Protein AF-A0A812TF59-F1 (afdb_monomer)

Secondary structure (DSSP, 8-state):
-------------------------S-------------PPP-SGGG-EEETTTTEEESTTTEEE---TT--SGGGGEEES--TT--SSGGG--EETTTTEETTTTTEEE---TT--STTTTEEE----TT--S----------------PPPP----------------------GGGHHHHHHHHHHTTS------------------------------------------------S--SHHHHHHHTSTTHHHHHHHHHHHTEETTTTEE-HHHHHHHHHHHS---HHHHHHHHHHHHHHHHHSHHHHHHH-TTSHHHHHHHHHHTHHHHHHHH---GGG--

Solvent-accessible surface area (backbone atoms only — not comparable to full-atom values): 22861 Å² total; per-residue (Å²): 139,82,87,81,83,82,84,79,87,83,78,86,89,88,79,88,79,88,73,81,75,80,73,80,73,92,73,73,78,85,70,77,81,72,74,74,70,81,74,75,78,70,88,48,44,86,58,20,38,51,37,78,92,75,74,40,28,36,57,68,91,52,17,32,78,51,85,53,97,88,56,88,46,73,42,69,18,11,27,50,65,59,75,74,78,71,59,87,46,44,87,59,21,43,50,30,80,90,75,76,42,36,66,53,62,90,52,19,38,81,58,71,54,97,85,52,89,48,67,40,66,15,11,26,54,54,79,72,59,92,88,64,79,95,79,74,89,75,92,73,82,92,79,83,88,83,88,80,90,80,87,85,84,84,81,89,81,83,89,85,82,90,78,90,79,90,78,86,76,83,74,82,77,84,75,69,79,71,67,60,59,58,58,55,50,59,60,52,62,71,76,70,70,78,78,78,76,79,77,83,78,78,84,81,78,82,83,88,78,79,87,78,90,78,86,83,79,88,77,89,81,82,89,80,91,85,83,91,82,74,88,67,78,73,78,73,74,75,76,31,45,36,68,51,70,65,36,50,58,47,44,68,40,91,61,40,55,61,51,54,48,54,42,53,61,73,18,47,32,83,91,72,75,41,70,39,61,73,56,32,36,49,41,34,34,71,76,62,62,31,49,72,59,29,23,47,35,58,43,50,34,52,56,38,34,61,70,78,32,36,73,45,33,75,75,62,33,69,87,30,68,69,31,44,49,43,35,53,74,75,22,42,63,61,34,35,54,38,27,55,50,56,82,88,60,57,106

Structure (mmCIF, N/CA/C/O backbone):
data_AF-A0A812TF59-F1
#
_entry.id   AF-A0A812TF59-F1
#
loop_
_atom_site.group_PDB
_atom_site.id
_atom_site.type_symbol
_atom_site.label_atom_id
_atom_site.label_alt_id
_atom_site.label_comp_id
_atom_site.label_asym_id
_atom_site.label_entity_id
_atom_site.label_seq_id
_atom_site.pdbx_PDB_ins_code
_atom_site.Cartn_x
_atom_site.Cartn_y
_atom_site.Cartn_z
_atom_site.occupancy
_atom_site.B_iso_or_equiv
_atom_site.auth_seq_id
_atom_site.auth_comp_id
_atom_site.auth_asym_id
_atom_site.auth_atom_id
_atom_site.pdbx_PDB_model_num
ATOM 1 N N . MET A 1 1 ? 22.110 -21.808 91.513 1.00 44.41 1 MET A N 1
ATOM 2 C CA . MET A 1 1 ? 22.969 -21.484 90.354 1.00 44.41 1 MET A CA 1
ATOM 3 C C . MET A 1 1 ? 22.158 -20.599 89.415 1.00 44.41 1 MET A C 1
ATOM 5 O O . MET A 1 1 ? 21.234 -21.090 88.788 1.00 44.41 1 MET A O 1
ATOM 9 N N . LYS A 1 2 ? 22.394 -19.281 89.438 1.00 45.62 2 LYS A N 1
ATOM 10 C CA . LYS A 1 2 ? 21.706 -18.281 88.604 1.00 45.62 2 LYS A CA 1
ATOM 11 C C . LYS A 1 2 ? 22.739 -17.719 87.628 1.00 45.62 2 LYS A C 1
ATOM 13 O O . LYS A 1 2 ? 23.698 -17.099 88.078 1.00 45.62 2 LYS A O 1
ATOM 18 N N . ALA A 1 3 ? 22.567 -17.962 86.333 1.00 52.50 3 ALA A N 1
ATOM 19 C CA . ALA A 1 3 ? 23.383 -17.349 85.291 1.00 52.50 3 ALA A CA 1
ATOM 20 C C . ALA A 1 3 ? 22.679 -16.073 84.809 1.00 52.50 3 ALA A C 1
ATOM 22 O O . ALA A 1 3 ? 21.596 -16.132 84.233 1.00 52.50 3 ALA A O 1
ATOM 23 N N . GLY A 1 4 ? 23.275 -14.921 85.116 1.00 45.97 4 GLY A N 1
ATOM 24 C CA . GLY A 1 4 ? 22.861 -13.619 84.606 1.00 45.97 4 GLY A CA 1
ATOM 25 C C . GLY A 1 4 ? 23.540 -13.344 83.269 1.00 45.97 4 GLY A C 1
ATOM 26 O O . GLY A 1 4 ? 24.767 -13.315 83.195 1.00 45.97 4 GLY A O 1
ATOM 27 N N . PHE A 1 5 ? 22.744 -13.135 82.223 1.00 56.38 5 PHE A N 1
ATOM 28 C CA . PHE A 1 5 ? 23.229 -12.711 80.915 1.00 56.38 5 PHE A CA 1
ATOM 29 C C . PHE A 1 5 ? 23.206 -11.179 80.856 1.00 56.38 5 PHE A C 1
ATOM 31 O O . PHE A 1 5 ? 22.149 -10.551 80.941 1.00 56.38 5 PHE A O 1
ATOM 38 N N . LYS A 1 6 ? 24.397 -10.575 80.795 1.00 58.06 6 LYS A N 1
ATOM 39 C CA . LYS A 1 6 ? 24.593 -9.126 80.694 1.00 58.06 6 LYS A CA 1
ATOM 40 C C . LYS A 1 6 ? 24.208 -8.658 79.289 1.00 58.06 6 LYS A C 1
ATOM 42 O O . LYS A 1 6 ? 24.755 -9.142 78.304 1.00 58.06 6 LYS A O 1
ATOM 47 N N . ARG A 1 7 ? 23.286 -7.696 79.219 1.00 56.28 7 ARG A N 1
ATOM 48 C CA . ARG A 1 7 ? 22.912 -6.964 78.004 1.00 56.28 7 ARG A CA 1
ATOM 49 C C . ARG A 1 7 ? 23.933 -5.845 77.804 1.00 56.28 7 ARG A C 1
ATOM 51 O O . ARG A 1 7 ? 23.960 -4.891 78.578 1.00 56.28 7 ARG A O 1
ATOM 58 N N . THR A 1 8 ? 24.814 -6.003 76.827 1.00 58.69 8 THR A N 1
ATOM 59 C CA . THR A 1 8 ? 25.758 -4.964 76.415 1.00 58.69 8 THR A CA 1
ATOM 60 C C . THR A 1 8 ? 25.011 -3.897 75.622 1.00 58.69 8 THR A C 1
ATOM 62 O O . THR A 1 8 ? 24.279 -4.199 74.683 1.00 58.69 8 THR A O 1
ATOM 65 N N . GLN A 1 9 ? 25.189 -2.655 76.059 1.00 61.91 9 GLN A N 1
ATOM 66 C CA . GLN A 1 9 ? 24.798 -1.425 75.383 1.00 61.91 9 GLN A CA 1
ATOM 67 C C . GLN A 1 9 ? 25.500 -1.349 74.020 1.00 61.91 9 GLN A C 1
ATOM 69 O O . GLN A 1 9 ? 26.728 -1.412 73.976 1.00 61.91 9 GLN A O 1
ATOM 74 N N . LEU A 1 10 ? 24.742 -1.188 72.934 1.00 60.72 10 LEU A N 1
ATOM 75 C CA . LEU A 1 10 ? 25.265 -0.639 71.685 1.00 60.72 10 LEU A CA 1
ATOM 76 C C . LEU A 1 10 ? 24.518 0.670 71.428 1.00 60.72 10 LEU A C 1
ATOM 78 O O . LEU A 1 10 ? 23.384 0.700 70.952 1.00 60.72 10 LEU A O 1
ATOM 82 N N . GLU A 1 11 ? 25.156 1.736 71.897 1.00 57.78 11 GLU A N 1
ATOM 83 C CA . GLU A 1 11 ? 24.789 3.127 71.697 1.00 57.78 11 GLU A CA 1
ATOM 84 C C . GLU A 1 11 ? 24.959 3.547 70.230 1.00 57.78 11 GLU A C 1
ATOM 86 O O . GLU A 1 11 ? 25.924 3.172 69.572 1.00 57.78 11 GLU A O 1
ATOM 91 N N . LYS A 1 12 ? 24.019 4.395 69.797 1.00 56.94 12 LYS A N 1
ATOM 92 C CA . LYS A 1 12 ? 24.209 5.612 68.991 1.00 56.94 12 LYS A CA 1
ATOM 93 C C . LYS A 1 12 ? 25.165 5.549 67.792 1.00 56.94 12 LYS A C 1
ATOM 95 O O . LYS A 1 12 ? 26.358 5.776 67.936 1.00 56.94 12 LYS A O 1
ATOM 100 N N . VAL A 1 13 ? 24.563 5.541 66.603 1.00 52.03 13 VAL A N 1
ATOM 101 C CA . VAL A 1 13 ? 24.871 6.530 65.557 1.00 52.03 13 VAL A CA 1
ATOM 102 C C . VAL A 1 13 ? 23.529 6.962 64.963 1.00 52.03 13 VAL A C 1
ATOM 104 O O . VAL A 1 13 ? 22.833 6.171 64.332 1.00 52.03 13 VAL A O 1
ATOM 107 N N . LYS A 1 14 ? 23.109 8.189 65.274 1.00 54.25 14 LYS A N 1
ATOM 108 C CA . LYS A 1 14 ? 21.941 8.860 64.690 1.00 54.25 14 LYS A CA 1
ATOM 109 C C . LYS A 1 14 ? 22.406 10.274 64.339 1.00 54.25 14 LYS A C 1
ATOM 111 O O . LYS A 1 14 ? 22.169 11.212 65.089 1.00 54.25 14 LYS A O 1
ATOM 116 N N . GLU A 1 15 ? 23.156 10.361 63.251 1.00 51.78 15 GLU A N 1
ATOM 117 C CA . GLU A 1 15 ? 23.527 11.580 62.524 1.00 51.78 15 GLU A CA 1
ATOM 118 C C . GLU A 1 15 ? 23.018 11.331 61.095 1.00 51.78 15 GLU A C 1
ATOM 120 O O . GLU A 1 15 ? 23.296 10.281 60.527 1.00 51.78 15 GLU A O 1
ATOM 125 N N . ALA A 1 16 ? 21.965 12.030 60.672 1.00 54.84 16 ALA A N 1
ATOM 126 C CA . ALA A 1 16 ? 22.001 13.356 60.050 1.00 54.84 16 ALA A CA 1
ATOM 127 C C . ALA A 1 16 ? 22.304 13.246 58.549 1.00 54.84 16 ALA A C 1
ATOM 129 O O . ALA A 1 16 ? 23.435 13.449 58.133 1.00 54.84 16 ALA A O 1
ATOM 130 N N . GLU A 1 17 ? 21.265 12.953 57.763 1.00 56.09 17 GLU A N 1
ATOM 131 C CA . GLU A 1 17 ? 21.183 13.304 56.341 1.00 56.09 17 GLU A CA 1
ATOM 132 C C . GLU A 1 17 ? 19.739 13.757 56.062 1.00 56.09 17 GLU A C 1
ATOM 134 O O . GLU A 1 17 ? 18.892 12.989 55.612 1.00 56.09 17 GLU A O 1
ATOM 139 N N . ASP A 1 18 ? 19.453 15.012 56.427 1.00 46.97 18 ASP A N 1
ATOM 140 C CA . ASP A 1 18 ? 18.403 15.812 55.791 1.00 46.97 18 ASP A CA 1
ATOM 141 C C . ASP A 1 18 ? 18.893 16.105 54.369 1.00 46.97 18 ASP A C 1
ATOM 143 O O . ASP A 1 18 ? 19.709 16.999 54.140 1.00 46.97 18 ASP A O 1
ATOM 147 N N . HIS A 1 19 ? 18.455 15.287 53.419 1.00 48.06 19 HIS A N 1
ATOM 148 C CA . HIS A 1 19 ? 18.502 15.640 52.011 1.00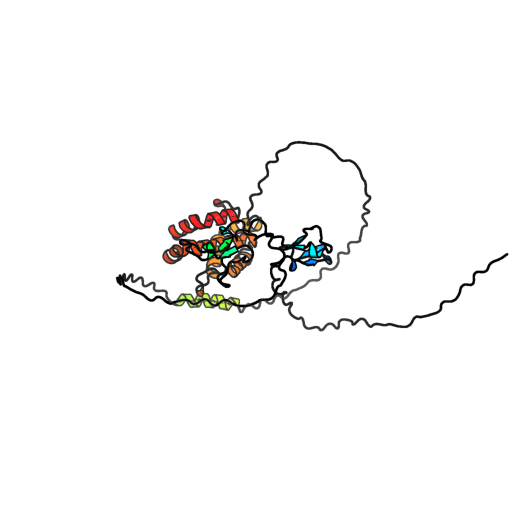 48.06 19 HIS A CA 1
ATOM 149 C C . HIS A 1 19 ? 17.179 16.327 51.684 1.00 48.06 19 HIS A C 1
ATOM 151 O O . HIS A 1 19 ? 16.159 15.658 51.528 1.00 48.06 19 HIS A O 1
ATOM 157 N N . ASP A 1 20 ? 17.223 17.658 51.607 1.00 46.75 20 ASP A N 1
ATOM 158 C CA . ASP A 1 20 ? 16.188 18.485 50.993 1.00 46.75 20 ASP A CA 1
ATOM 159 C C . ASP A 1 20 ? 15.784 17.867 49.645 1.00 46.75 20 ASP A C 1
ATOM 161 O O . ASP A 1 20 ? 16.567 17.841 48.688 1.00 46.75 20 ASP A O 1
ATOM 165 N N . GLU A 1 21 ? 14.562 17.337 49.574 1.00 50.00 21 GLU A N 1
ATOM 166 C CA . GLU A 1 21 ? 13.914 17.074 48.297 1.00 50.00 21 GLU A CA 1
ATOM 167 C C . GLU A 1 21 ? 13.730 18.424 47.590 1.00 50.00 21 GLU A C 1
ATOM 169 O O . GLU A 1 21 ? 13.084 19.317 48.147 1.00 50.00 21 GLU A O 1
ATOM 174 N N . PRO A 1 22 ? 14.266 18.612 46.371 1.00 51.03 22 PRO A N 1
ATOM 175 C CA . PRO A 1 22 ? 13.963 19.800 45.599 1.00 51.03 22 PRO A CA 1
ATOM 176 C C . PRO A 1 22 ? 12.480 19.755 45.230 1.00 51.03 22 PRO A C 1
ATOM 178 O O . PRO A 1 22 ? 12.054 18.980 44.371 1.00 51.03 22 PRO A O 1
ATOM 181 N N . THR A 1 23 ? 11.685 20.597 45.885 1.00 54.09 23 THR A N 1
ATOM 182 C CA . THR A 1 23 ? 10.347 20.934 45.411 1.00 54.09 23 THR A CA 1
ATOM 183 C C . THR A 1 23 ? 10.474 21.472 43.985 1.00 54.09 23 THR A C 1
ATOM 185 O O . THR A 1 23 ? 11.304 22.354 43.748 1.00 54.09 23 THR A O 1
ATOM 188 N N . PRO A 1 24 ? 9.704 20.957 43.013 1.00 53.84 24 PRO A N 1
ATOM 189 C CA . PRO A 1 24 ? 9.741 21.469 41.657 1.00 53.84 24 PRO A CA 1
ATOM 190 C C . PRO A 1 24 ? 9.111 22.861 41.662 1.00 53.84 24 PRO A C 1
ATOM 192 O O . PRO A 1 24 ? 7.889 23.001 41.654 1.00 53.84 24 PRO A O 1
ATOM 195 N N . ASP A 1 25 ? 9.953 23.892 41.697 1.00 51.12 25 ASP A N 1
ATOM 196 C CA . ASP A 1 25 ? 9.534 25.259 41.429 1.00 51.12 25 ASP A CA 1
ATOM 197 C C . ASP A 1 25 ? 8.860 25.284 40.053 1.00 51.12 25 ASP A C 1
ATOM 199 O O . ASP A 1 25 ? 9.467 24.995 39.015 1.00 51.12 25 ASP A O 1
ATOM 203 N N . GLY A 1 26 ? 7.556 25.557 40.074 1.00 55.19 26 GLY A N 1
ATOM 204 C CA . GLY A 1 26 ? 6.653 25.531 38.931 1.00 55.19 26 GLY A CA 1
ATOM 205 C C . GLY A 1 26 ? 6.920 26.657 37.942 1.00 55.19 26 GLY A C 1
ATOM 206 O O . GLY A 1 26 ? 6.109 27.568 37.815 1.00 55.19 26 GLY A O 1
ATOM 207 N N . ASN A 1 27 ? 8.052 26.603 37.239 1.00 56.53 27 ASN A N 1
ATOM 208 C CA . ASN A 1 27 ? 8.320 27.481 36.104 1.00 56.53 27 ASN A CA 1
ATOM 209 C C . ASN A 1 27 ? 9.371 26.906 35.137 1.00 56.53 27 ASN A C 1
ATOM 211 O O . ASN A 1 27 ? 10.330 27.580 34.758 1.00 56.53 27 ASN A O 1
ATOM 215 N N . THR A 1 28 ? 9.218 25.639 34.739 1.00 48.53 28 THR A N 1
ATOM 216 C CA . THR A 1 28 ? 9.943 25.127 33.567 1.00 48.53 28 THR A CA 1
ATOM 217 C C . THR A 1 28 ? 9.148 25.485 32.308 1.00 48.53 28 THR A C 1
ATOM 219 O O . THR A 1 28 ? 7.975 25.122 32.212 1.00 48.53 28 THR A O 1
ATOM 222 N N . PRO A 1 29 ? 9.739 26.214 31.340 1.00 62.72 29 PRO A N 1
ATOM 223 C CA . PRO A 1 29 ? 9.097 26.476 30.060 1.00 62.72 29 PRO A CA 1
ATOM 224 C C . PRO A 1 29 ? 8.702 25.146 29.422 1.00 62.72 29 PRO A C 1
ATOM 226 O O . PRO A 1 29 ? 9.547 24.259 29.285 1.00 62.72 29 PRO A O 1
ATOM 229 N N . PHE A 1 30 ? 7.429 25.013 29.048 1.00 47.41 30 PHE A N 1
ATOM 230 C CA . PHE A 1 30 ? 6.917 23.906 28.248 1.00 47.41 30 PHE A CA 1
ATOM 231 C C . PHE A 1 30 ? 7.794 23.759 26.996 1.00 47.41 30 PHE A C 1
ATOM 233 O O . PHE A 1 30 ? 7.641 24.491 26.019 1.00 47.41 30 PHE A O 1
ATOM 240 N N . MET A 1 31 ? 8.753 22.831 27.024 1.00 42.53 31 MET A N 1
ATOM 241 C CA . MET A 1 31 ? 9.399 22.388 25.800 1.00 42.53 31 MET A CA 1
ATOM 242 C C . MET A 1 31 ? 8.359 21.565 25.040 1.00 42.53 31 MET A C 1
ATOM 244 O O . MET A 1 31 ? 7.851 20.592 25.607 1.00 42.53 31 MET A O 1
ATOM 248 N N . PRO A 1 32 ? 8.015 21.928 23.791 1.00 51.56 32 PRO A N 1
ATOM 249 C CA . PRO A 1 32 ? 7.106 21.127 22.995 1.00 51.56 32 PRO A CA 1
ATOM 250 C C . PRO A 1 32 ? 7.681 19.719 22.914 1.00 51.56 32 PRO A C 1
ATOM 252 O O . PRO A 1 32 ? 8.861 19.524 22.610 1.00 51.56 32 PRO A O 1
ATOM 255 N N . TYR A 1 33 ? 6.841 18.749 23.255 1.00 50.47 33 TYR A N 1
ATOM 256 C CA . TYR A 1 33 ? 7.140 17.333 23.168 1.00 50.47 33 TYR A CA 1
ATOM 257 C C . TYR A 1 33 ? 7.577 17.040 21.732 1.00 50.47 33 TYR A C 1
ATOM 259 O O . TYR A 1 33 ? 6.745 16.947 20.835 1.00 50.47 33 TYR A O 1
ATOM 267 N N . VAL A 1 34 ? 8.886 16.959 21.485 1.00 40.41 34 VAL A N 1
ATOM 268 C CA . VAL A 1 34 ? 9.404 16.518 20.192 1.00 40.41 34 VAL A CA 1
ATOM 269 C C . VAL A 1 34 ? 9.045 15.037 20.123 1.00 40.41 34 VAL A C 1
ATOM 271 O O . VAL A 1 34 ? 9.610 14.265 20.907 1.00 40.41 34 VAL A O 1
ATOM 274 N N . PRO A 1 35 ? 8.089 14.611 19.272 1.00 48.09 35 PRO A N 1
ATOM 275 C CA . PRO A 1 35 ? 7.772 13.201 19.156 1.00 48.09 35 PRO A CA 1
ATOM 276 C C . PRO A 1 35 ? 9.073 12.484 18.819 1.00 48.09 35 PRO A C 1
ATOM 278 O O . PRO A 1 35 ? 9.776 12.858 17.876 1.00 48.09 35 PRO A O 1
ATOM 281 N N . ALA A 1 36 ? 9.432 11.509 19.657 1.00 48.84 36 ALA A N 1
ATOM 282 C CA . ALA A 1 36 ? 10.611 10.691 19.453 1.00 48.84 36 ALA A CA 1
ATOM 283 C C . ALA A 1 36 ? 10.616 10.242 17.990 1.00 48.84 36 ALA A C 1
ATOM 285 O O . ALA A 1 36 ? 9.658 9.615 17.535 1.00 48.84 36 ALA A O 1
ATOM 286 N N . SER A 1 37 ? 11.664 10.639 17.262 1.00 51.88 37 SER A N 1
ATOM 287 C CA . SER A 1 37 ? 11.895 10.320 15.851 1.00 51.88 37 SER A CA 1
ATOM 288 C C . SER A 1 37 ? 11.360 8.924 15.522 1.00 51.88 37 SER A C 1
ATOM 290 O O . SER A 1 37 ? 11.668 8.014 16.306 1.00 51.88 37 SER A O 1
ATOM 292 N N . PRO A 1 38 ? 10.607 8.736 14.418 1.00 53.88 38 PRO A N 1
ATOM 293 C CA . PRO A 1 38 ? 9.915 7.486 14.114 1.00 53.88 38 PRO A CA 1
ATOM 294 C C . PRO A 1 38 ? 10.873 6.325 14.344 1.00 53.88 38 PRO A C 1
ATOM 296 O O . PRO A 1 38 ? 11.936 6.252 13.719 1.00 53.88 38 PRO A O 1
ATOM 299 N N . ALA A 1 39 ? 10.554 5.509 15.354 1.00 59.75 39 ALA A N 1
ATOM 300 C CA . ALA A 1 39 ? 11.457 4.493 15.862 1.00 59.75 39 ALA A CA 1
ATOM 301 C C . ALA A 1 39 ? 11.913 3.630 14.684 1.00 59.75 39 ALA A C 1
ATOM 303 O O . ALA A 1 39 ? 11.086 2.991 14.033 1.00 59.75 39 ALA A O 1
ATOM 304 N N . LYS A 1 40 ? 13.217 3.672 14.378 1.00 75.44 40 LYS A N 1
ATOM 305 C CA . LYS A 1 40 ? 13.807 2.940 13.253 1.00 75.44 40 LYS A CA 1
ATOM 306 C C . LYS A 1 40 ? 13.323 1.493 13.299 1.00 75.44 40 LYS A C 1
ATOM 308 O O . LYS A 1 40 ? 13.505 0.824 14.317 1.00 75.44 40 LYS A O 1
ATOM 313 N N . VAL A 1 41 ? 12.719 1.038 12.203 1.00 80.88 41 VAL A N 1
ATOM 314 C CA . VAL A 1 41 ? 12.290 -0.354 12.051 1.00 80.88 41 VAL A CA 1
ATOM 315 C C . VAL A 1 41 ? 13.518 -1.246 12.277 1.00 80.88 41 VAL A C 1
ATOM 317 O O . VAL A 1 41 ? 14.536 -1.035 11.612 1.00 80.88 41 VAL A O 1
ATOM 320 N N . PRO A 1 42 ? 13.477 -2.184 13.238 1.00 87.31 42 PRO A N 1
ATOM 321 C CA . PRO A 1 42 ? 14.619 -3.038 13.537 1.00 87.31 42 PRO A CA 1
ATOM 322 C C . PRO A 1 42 ? 14.900 -3.951 12.337 1.00 87.31 42 PRO A C 1
ATOM 324 O O . PRO A 1 42 ? 13.991 -4.595 11.817 1.00 87.31 42 PRO A O 1
ATOM 327 N N . LEU A 1 43 ? 16.156 -3.991 11.888 1.00 83.00 43 LEU A N 1
ATOM 328 C CA . LEU A 1 43 ? 16.583 -4.761 10.709 1.00 83.00 43 LEU A CA 1
ATOM 329 C C . LEU A 1 43 ? 17.340 -6.033 11.100 1.00 83.00 43 LEU A C 1
ATOM 331 O O . LEU A 1 43 ? 17.524 -6.931 10.281 1.00 83.00 43 LEU A O 1
ATOM 335 N N . ARG A 1 44 ? 17.817 -6.116 12.345 1.00 89.06 44 ARG A N 1
ATOM 336 C CA . ARG A 1 44 ? 18.576 -7.254 12.872 1.00 89.06 44 ARG A CA 1
ATOM 337 C C . ARG A 1 44 ? 17.999 -7.722 14.203 1.00 89.06 44 ARG A C 1
ATOM 339 O O . ARG A 1 44 ? 17.436 -6.939 14.958 1.00 89.06 44 ARG A O 1
ATOM 346 N N . ASN A 1 45 ? 18.245 -8.986 14.558 1.00 91.44 45 ASN A N 1
ATOM 347 C CA . ASN A 1 45 ? 17.886 -9.518 15.882 1.00 91.44 45 ASN A CA 1
ATOM 348 C C . ASN A 1 45 ? 18.511 -8.710 17.033 1.00 91.44 45 ASN A C 1
ATOM 350 O O . ASN A 1 45 ? 17.905 -8.593 18.088 1.00 91.44 45 ASN A O 1
ATOM 354 N N . SER A 1 46 ? 19.690 -8.110 16.824 1.00 91.56 46 SER A N 1
ATOM 355 C CA . SER A 1 46 ? 20.342 -7.230 17.806 1.00 91.56 46 SER A CA 1
ATOM 356 C C . SER A 1 46 ? 19.562 -5.950 18.110 1.00 91.56 46 SER A C 1
ATOM 358 O O . SER A 1 46 ? 19.789 -5.330 19.147 1.00 91.56 46 SER A O 1
ATOM 360 N N . ASP A 1 47 ? 18.675 -5.542 17.203 1.00 93.06 47 ASP A N 1
ATOM 361 C CA . ASP A 1 47 ? 17.862 -4.337 17.349 1.00 93.06 47 ASP A CA 1
ATOM 362 C C . ASP A 1 47 ? 16.612 -4.616 18.203 1.00 93.06 47 ASP A C 1
ATOM 364 O O . ASP A 1 47 ? 16.030 -3.691 18.769 1.00 93.06 47 ASP A O 1
ATOM 368 N N . CYS A 1 48 ? 16.236 -5.892 18.356 1.00 94.81 48 CYS A N 1
ATOM 369 C CA . CYS A 1 48 ? 15.167 -6.330 19.242 1.00 94.81 48 CYS A CA 1
ATOM 370 C C . CYS A 1 48 ? 15.651 -6.373 20.692 1.00 94.81 48 CYS A C 1
ATOM 372 O O . CYS A 1 48 ? 16.532 -7.153 21.052 1.00 94.81 48 CYS A O 1
ATOM 374 N N . LYS A 1 49 ? 15.043 -5.558 21.556 1.00 96.75 49 LYS A N 1
ATOM 375 C CA . LYS A 1 49 ? 15.412 -5.483 22.976 1.00 96.75 49 LYS A CA 1
ATOM 376 C C . LYS A 1 49 ? 14.306 -6.042 23.857 1.00 96.75 49 LYS A C 1
ATOM 378 O O . LYS A 1 49 ? 13.125 -5.832 23.593 1.00 96.75 49 LYS A O 1
ATOM 383 N N . TRP A 1 50 ? 14.689 -6.721 24.935 1.00 97.81 50 TRP A N 1
ATOM 384 C CA . TRP A 1 50 ? 13.744 -7.123 25.974 1.00 97.81 50 TRP A CA 1
ATOM 385 C C . TRP A 1 50 ? 13.417 -5.928 26.867 1.00 97.81 50 TRP A C 1
ATOM 387 O O . TRP A 1 50 ? 14.306 -5.353 27.498 1.00 97.81 50 TRP A O 1
ATOM 397 N N . ASN A 1 51 ? 12.141 -5.562 26.937 1.00 97.12 51 ASN A N 1
ATOM 398 C CA . ASN A 1 51 ? 11.653 -4.565 27.873 1.00 97.12 51 ASN A CA 1
ATOM 399 C C . ASN A 1 51 ? 11.220 -5.263 29.170 1.00 97.12 51 ASN A C 1
ATOM 401 O O . ASN A 1 51 ? 10.162 -5.889 29.218 1.00 97.12 51 ASN A O 1
ATOM 405 N N . TYR A 1 52 ? 12.026 -5.127 30.230 1.00 95.62 52 TYR A N 1
ATOM 406 C CA . TYR A 1 52 ? 11.765 -5.752 31.534 1.00 95.62 52 TYR A CA 1
ATOM 407 C C . TYR A 1 52 ? 10.498 -5.235 32.219 1.00 95.62 52 TYR A C 1
ATOM 409 O O . TYR A 1 52 ? 9.825 -6.009 32.887 1.00 95.62 52 TYR A O 1
ATOM 417 N N . ARG A 1 53 ? 10.132 -3.960 32.022 1.00 95.81 53 ARG A N 1
ATOM 418 C CA . ARG A 1 53 ? 8.913 -3.388 32.619 1.00 95.81 53 ARG A CA 1
ATOM 419 C C . ARG A 1 53 ? 7.647 -3.985 32.007 1.00 95.81 53 ARG A C 1
ATOM 421 O O . ARG A 1 53 ? 6.654 -4.148 32.697 1.00 95.81 53 ARG A O 1
ATOM 428 N N . LYS A 1 54 ? 7.687 -4.292 30.706 1.00 96.38 54 LYS A N 1
ATOM 429 C CA . LYS A 1 54 ? 6.550 -4.834 29.943 1.00 96.38 54 LYS A CA 1
ATOM 430 C C . LYS A 1 54 ? 6.619 -6.355 29.740 1.00 96.38 54 LYS A C 1
ATOM 432 O O . LYS A 1 54 ? 5.757 -6.889 29.048 1.00 96.38 54 LYS A O 1
ATOM 437 N N . ALA A 1 55 ? 7.666 -7.011 30.250 1.00 97.06 55 ALA A N 1
ATOM 438 C CA . ALA A 1 55 ? 7.969 -8.432 30.055 1.00 97.06 55 ALA A CA 1
ATOM 439 C C . ALA A 1 55 ? 7.804 -8.919 28.596 1.00 97.06 55 ALA A C 1
ATOM 441 O O . ALA A 1 55 ? 7.223 -9.971 28.340 1.00 97.06 55 ALA A O 1
ATOM 442 N N . ARG A 1 56 ? 8.275 -8.131 27.616 1.00 97.38 56 ARG A N 1
ATOM 443 C CA . ARG A 1 56 ? 8.152 -8.459 26.182 1.00 97.38 56 ARG A CA 1
ATOM 444 C C . ARG A 1 56 ? 9.247 -7.822 25.332 1.00 97.38 56 ARG A C 1
ATOM 446 O O . ARG A 1 56 ? 9.874 -6.847 25.745 1.00 97.38 56 ARG A O 1
ATOM 453 N N . CYS A 1 57 ? 9.427 -8.325 24.113 1.00 97.75 57 CYS A N 1
ATOM 454 C CA . CYS A 1 57 ? 10.335 -7.731 23.132 1.00 97.75 57 CYS A CA 1
ATOM 455 C C . CYS A 1 57 ? 9.763 -6.443 22.523 1.00 97.75 57 CYS A C 1
ATOM 457 O O . CYS A 1 57 ? 8.560 -6.338 22.269 1.00 97.75 57 CYS A O 1
ATOM 459 N N . GLU A 1 58 ? 10.633 -5.465 22.280 1.00 95.75 58 GLU A N 1
ATOM 460 C CA . GLU A 1 58 ? 10.282 -4.158 21.727 1.00 95.75 58 GLU A CA 1
ATOM 461 C C . GLU A 1 58 ? 11.153 -3.846 20.492 1.00 95.75 58 GLU A C 1
ATOM 463 O O . GLU A 1 58 ? 12.363 -4.099 20.534 1.00 95.75 58 GLU A O 1
ATOM 468 N N . PRO A 1 59 ? 10.558 -3.310 19.404 1.00 93.06 59 PRO A N 1
ATOM 469 C CA . PRO A 1 59 ? 9.133 -2.990 19.237 1.00 93.06 59 PRO A CA 1
ATOM 470 C C . PRO A 1 59 ? 8.222 -4.215 19.015 1.00 93.06 59 PRO A C 1
ATOM 472 O O . PRO A 1 59 ? 8.576 -5.146 18.296 1.00 93.06 59 PRO A O 1
ATOM 475 N N . LYS A 1 60 ? 7.002 -4.188 19.585 1.00 92.94 60 LYS A N 1
ATOM 476 C CA . LYS A 1 60 ? 6.030 -5.310 19.538 1.00 92.94 60 LYS A CA 1
ATOM 477 C C . LYS A 1 60 ? 5.646 -5.711 18.107 1.00 92.94 60 LYS A C 1
ATOM 479 O O . LYS A 1 60 ? 5.320 -6.873 17.880 1.00 92.94 60 LYS A O 1
ATOM 484 N N . TYR A 1 61 ? 5.638 -4.777 17.156 1.00 84.06 61 TYR A N 1
ATOM 485 C CA . TYR A 1 61 ? 5.236 -5.057 15.774 1.00 84.06 61 TYR A CA 1
ATOM 486 C C . TYR A 1 61 ? 6.301 -5.842 14.993 1.00 84.06 61 TYR A C 1
ATOM 488 O O . TYR A 1 61 ? 5.946 -6.662 14.156 1.00 84.06 61 TYR A O 1
ATOM 496 N N . ALA A 1 62 ? 7.588 -5.656 15.301 1.00 90.38 62 ALA A N 1
ATOM 497 C CA . ALA A 1 62 ? 8.679 -6.277 14.550 1.00 90.38 62 ALA A CA 1
ATOM 498 C C . ALA A 1 62 ? 9.447 -7.346 15.332 1.00 90.38 62 ALA A C 1
ATOM 500 O O . ALA A 1 62 ? 10.102 -8.171 14.707 1.00 90.38 62 ALA A O 1
ATOM 501 N N . CYS A 1 63 ? 9.365 -7.374 16.663 1.00 95.25 63 CYS A N 1
ATOM 502 C CA . CYS A 1 63 ? 10.123 -8.293 17.509 1.00 95.25 63 CYS A CA 1
ATOM 503 C C . CYS A 1 63 ? 9.210 -9.222 18.318 1.00 95.25 63 CYS A C 1
ATOM 505 O O . CYS A 1 63 ? 8.160 -8.815 18.817 1.00 95.25 63 CYS A O 1
ATOM 507 N N . GLU A 1 64 ? 9.630 -10.473 18.482 1.00 96.44 64 GLU A N 1
ATOM 508 C CA . GLU A 1 64 ? 8.990 -11.487 19.316 1.00 96.44 64 GLU A CA 1
ATOM 509 C C . GLU A 1 64 ? 10.004 -12.237 20.165 1.00 96.44 64 GLU A C 1
ATOM 511 O O . GLU A 1 64 ? 11.205 -12.267 19.889 1.00 96.44 64 GLU A O 1
ATOM 516 N N . TYR A 1 65 ? 9.491 -12.844 21.226 1.00 97.19 65 TYR A N 1
ATOM 517 C CA . TYR A 1 65 ? 10.273 -13.716 22.072 1.00 97.19 65 TYR A CA 1
ATOM 518 C C . TYR A 1 65 ? 10.267 -15.124 21.479 1.00 97.19 65 TYR A C 1
ATOM 520 O O . TYR A 1 65 ? 9.237 -15.789 21.438 1.00 97.19 65 TYR A O 1
ATOM 528 N N . LYS A 1 66 ? 11.429 -15.579 21.028 1.00 95.81 66 LYS A N 1
ATOM 529 C CA . LYS A 1 66 ? 11.674 -16.944 20.560 1.00 95.81 66 LYS A CA 1
ATOM 530 C C . LYS A 1 66 ? 12.837 -17.455 21.385 1.00 95.81 66 LYS A C 1
ATOM 532 O O . LYS A 1 66 ? 13.901 -16.881 21.255 1.00 95.81 66 LYS A O 1
ATOM 537 N N . PHE A 1 67 ? 12.697 -18.480 22.217 1.00 96.44 67 PHE A N 1
ATOM 538 C CA . PHE A 1 67 ? 13.838 -19.035 22.962 1.00 96.44 67 PHE A CA 1
ATOM 539 C C . PHE A 1 67 ? 14.674 -19.975 22.075 1.00 96.44 67 PHE A C 1
ATOM 541 O O . PHE A 1 67 ? 14.119 -20.749 21.295 1.00 96.44 67 PHE A O 1
ATOM 548 N N . ARG A 1 68 ? 16.007 -19.930 22.188 1.00 93.81 68 ARG A N 1
ATOM 549 C CA . ARG A 1 68 ? 16.915 -20.938 21.615 1.00 93.81 68 ARG A CA 1
ATOM 550 C C . ARG A 1 68 ? 17.864 -21.446 22.695 1.00 93.81 68 ARG A C 1
ATOM 552 O O . ARG A 1 68 ? 18.315 -20.677 23.540 1.00 93.81 68 ARG A O 1
ATOM 559 N N . ALA A 1 69 ? 18.197 -22.737 22.641 1.00 95.94 69 ALA A N 1
ATOM 560 C CA . ALA A 1 69 ? 19.190 -23.324 23.536 1.00 95.94 69 ALA A CA 1
ATOM 561 C C . ALA A 1 69 ? 20.518 -22.548 23.429 1.00 95.94 69 ALA A C 1
ATOM 563 O O . ALA A 1 69 ? 21.069 -22.410 22.337 1.00 95.94 69 ALA A O 1
ATOM 564 N N . GLY A 1 70 ? 20.995 -22.013 24.557 1.00 95.81 70 GLY A N 1
ATOM 565 C CA . GLY A 1 70 ? 22.153 -21.112 24.626 1.00 95.81 70 GLY A CA 1
ATOM 566 C C . GLY A 1 70 ? 21.811 -19.639 24.893 1.00 95.81 70 GLY A C 1
ATOM 567 O O . GLY A 1 70 ? 22.720 -18.849 25.144 1.00 95.81 70 GLY A O 1
ATOM 568 N N . ASP A 1 71 ? 20.529 -19.259 24.899 1.00 96.94 71 ASP A N 1
ATOM 569 C CA . ASP A 1 71 ? 20.099 -17.949 25.389 1.00 96.94 71 ASP A CA 1
ATOM 570 C C . ASP A 1 71 ? 20.137 -17.927 26.928 1.00 96.94 71 ASP A C 1
ATOM 572 O O . ASP A 1 71 ? 19.292 -18.522 27.594 1.00 96.94 71 ASP A O 1
ATOM 576 N N . PHE A 1 72 ? 21.105 -17.220 27.511 1.00 96.81 72 PHE A N 1
ATOM 577 C CA . PHE A 1 72 ? 21.240 -17.065 28.967 1.00 96.81 72 PHE A CA 1
ATOM 578 C C . PHE A 1 72 ? 20.551 -15.805 29.508 1.00 96.81 72 PHE A C 1
ATOM 580 O O . PHE A 1 72 ? 20.372 -15.659 30.715 1.00 96.81 72 PHE A O 1
ATOM 587 N N . LYS A 1 73 ? 20.185 -14.860 28.633 1.00 97.12 73 LYS A N 1
ATOM 588 C CA . LYS A 1 73 ? 19.501 -13.607 28.991 1.00 97.12 73 LYS A CA 1
ATOM 589 C C . LYS A 1 73 ? 18.224 -13.458 28.171 1.00 97.12 73 LYS A C 1
ATOM 591 O O . LYS A 1 73 ? 18.242 -13.715 26.972 1.00 97.12 73 LYS A O 1
ATOM 596 N N . LEU A 1 74 ? 17.160 -12.912 28.765 1.00 96.50 74 LEU A N 1
ATOM 597 C CA . LEU A 1 74 ? 15.874 -12.683 28.080 1.00 96.50 74 LEU A CA 1
ATOM 598 C C . LEU A 1 74 ? 16.009 -11.835 26.803 1.00 96.50 74 LEU A C 1
ATOM 600 O O . LEU A 1 74 ? 15.333 -12.088 25.812 1.00 96.50 74 LEU A O 1
ATOM 604 N N . GLY A 1 75 ? 16.942 -10.876 26.795 1.00 94.81 75 GLY A N 1
ATOM 605 C CA . GLY A 1 75 ? 17.263 -10.080 25.607 1.00 94.81 75 GLY A CA 1
ATOM 606 C C . GLY A 1 75 ? 17.802 -10.891 24.426 1.00 94.81 75 GLY A C 1
ATOM 607 O O . GLY A 1 75 ? 17.563 -10.506 23.291 1.00 94.81 75 GLY A O 1
ATOM 608 N N . GLN A 1 76 ? 18.482 -12.018 24.663 1.00 97.06 76 GLN A N 1
ATOM 609 C CA . GLN A 1 76 ? 19.011 -12.876 23.589 1.00 97.06 76 GLN A CA 1
ATOM 610 C C . GLN A 1 76 ? 17.906 -13.665 22.882 1.00 97.06 76 GLN A C 1
ATOM 612 O O . GLN A 1 76 ? 18.033 -13.997 21.704 1.00 97.06 76 GLN A O 1
ATOM 617 N N . SER A 1 77 ? 16.807 -13.917 23.590 1.00 97.56 77 SER A N 1
ATOM 618 C CA . SER A 1 77 ? 15.619 -14.559 23.039 1.00 97.56 77 SER A CA 1
ATOM 619 C C . SER A 1 77 ? 14.703 -13.586 22.291 1.00 97.56 77 SER A C 1
ATOM 621 O O . SER A 1 77 ? 13.782 -14.025 21.607 1.00 97.56 77 SER A O 1
ATOM 623 N N . CYS A 1 78 ? 14.952 -12.273 22.358 1.00 97.25 78 CYS A N 1
ATOM 624 C CA . CYS A 1 78 ? 14.263 -11.320 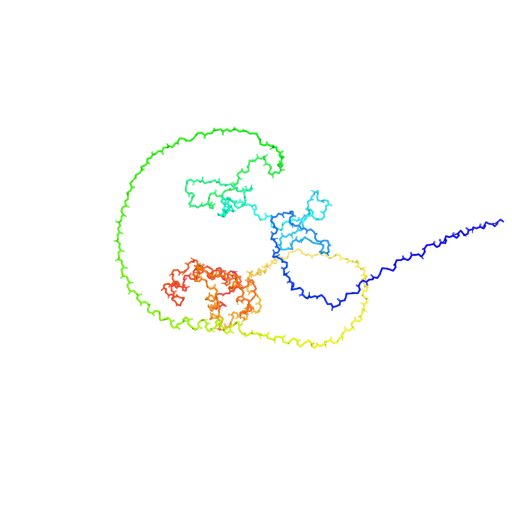21.495 1.00 97.25 78 CYS A CA 1
ATOM 625 C C . CYS A 1 78 ? 14.813 -11.375 20.079 1.00 97.25 78 CYS A C 1
ATOM 627 O O . CYS A 1 78 ? 15.983 -11.095 19.829 1.00 97.25 78 CYS A O 1
ATOM 629 N N . ARG A 1 79 ? 13.945 -11.736 19.142 1.00 94.56 79 ARG A N 1
ATOM 630 C CA . ARG A 1 79 ? 14.277 -11.913 17.730 1.00 94.56 79 ARG A CA 1
ATOM 631 C C . ARG A 1 79 ? 13.237 -11.202 16.884 1.00 94.56 79 ARG A C 1
ATOM 633 O O . ARG A 1 79 ? 12.150 -10.889 17.365 1.00 94.56 79 ARG A O 1
ATOM 640 N N . LEU A 1 80 ? 13.566 -10.906 15.635 1.00 93.00 80 LEU A N 1
ATOM 641 C CA . LEU A 1 80 ? 12.579 -10.346 14.721 1.00 93.00 80 LEU A CA 1
ATOM 642 C C . LEU A 1 80 ? 11.455 -11.371 14.494 1.00 93.00 80 LEU A C 1
ATOM 644 O O . LEU A 1 80 ? 11.722 -12.541 14.236 1.00 93.00 80 LEU A O 1
ATOM 648 N N . LYS A 1 81 ? 10.197 -10.917 14.577 1.00 87.88 81 LYS A N 1
ATOM 649 C CA . LYS A 1 81 ? 8.983 -11.663 14.173 1.00 87.88 81 LYS A CA 1
ATOM 650 C C . LYS A 1 81 ? 9.069 -12.159 12.749 1.00 87.88 81 LYS A C 1
ATOM 652 O O . LYS A 1 81 ? 8.507 -13.173 12.348 1.00 87.88 81 LYS A O 1
ATOM 657 N N . ILE A 1 82 ? 9.755 -11.353 11.971 1.00 68.56 82 ILE A N 1
ATOM 658 C CA . ILE A 1 82 ? 9.891 -11.503 10.560 1.00 68.56 82 ILE A CA 1
ATOM 659 C C . ILE A 1 82 ? 11.210 -12.259 10.355 1.00 68.56 82 ILE A C 1
ATOM 661 O O . ILE A 1 82 ? 12.264 -11.656 10.213 1.00 68.56 82 ILE A O 1
ATOM 665 N N . ASP A 1 83 ? 11.145 -13.594 10.290 1.00 61.12 83 ASP A N 1
ATOM 666 C CA . ASP A 1 83 ? 12.200 -14.395 9.631 1.00 61.12 83 ASP A CA 1
ATOM 667 C C . ASP A 1 83 ? 12.261 -14.091 8.107 1.00 61.12 83 ASP A C 1
ATOM 669 O O . ASP A 1 83 ? 13.123 -14.583 7.377 1.00 61.12 83 ASP A O 1
ATOM 673 N N . LYS A 1 84 ? 11.324 -13.266 7.620 1.00 58.41 84 LYS A N 1
ATOM 674 C CA . LYS A 1 84 ? 11.189 -12.768 6.249 1.00 58.41 84 LYS A CA 1
ATOM 675 C C . LYS A 1 84 ? 12.238 -11.665 6.031 1.00 58.41 84 LYS A C 1
ATOM 677 O O . LYS A 1 84 ? 12.090 -10.528 6.442 1.00 58.41 84 LYS A O 1
ATOM 682 N N . PHE A 1 85 ? 13.361 -11.955 5.418 1.00 66.81 85 PHE A N 1
ATOM 683 C CA . PHE A 1 85 ? 13.337 -12.119 3.981 1.00 66.81 85 PHE A CA 1
ATOM 684 C C . PHE A 1 85 ? 14.469 -13.057 3.590 1.00 66.81 85 PHE A C 1
ATOM 686 O O . PHE A 1 85 ? 15.345 -12.701 2.812 1.00 66.81 85 PHE A O 1
ATOM 693 N N . LYS A 1 86 ? 14.509 -14.266 4.172 1.00 79.94 86 LYS A N 1
ATOM 694 C CA . LYS A 1 86 ? 15.313 -15.309 3.539 1.00 79.94 86 LYS A CA 1
ATOM 695 C C . LYS A 1 86 ? 14.632 -15.604 2.202 1.00 79.94 86 LYS A C 1
ATOM 697 O O . LYS A 1 86 ? 13.564 -16.218 2.219 1.00 79.94 86 LYS A O 1
ATOM 702 N N . PRO A 1 87 ? 15.202 -15.159 1.074 1.00 87.94 87 PRO A N 1
ATOM 703 C CA . PRO A 1 87 ? 14.574 -15.366 -0.210 1.00 87.94 87 PRO A CA 1
ATOM 704 C C . PRO A 1 87 ? 14.539 -16.879 -0.439 1.00 87.94 87 PRO A C 1
ATOM 706 O O . PRO A 1 87 ? 15.533 -17.583 -0.231 1.00 87.94 87 PRO A O 1
ATOM 709 N N . THR A 1 88 ? 13.361 -17.400 -0.757 1.00 89.88 88 THR A N 1
ATOM 710 C CA . THR A 1 88 ? 13.152 -18.830 -1.023 1.00 89.88 88 THR A CA 1
ATOM 711 C C . THR A 1 88 ? 13.325 -19.151 -2.499 1.00 89.88 88 THR A C 1
ATOM 713 O O . THR A 1 88 ? 13.660 -20.278 -2.858 1.00 89.88 88 THR A O 1
ATOM 716 N N . SER A 1 89 ? 13.140 -18.144 -3.348 1.00 93.56 89 SER A N 1
ATOM 717 C CA . SER A 1 89 ? 13.258 -18.210 -4.795 1.00 93.56 89 SER A CA 1
ATOM 718 C C . SER A 1 89 ? 14.122 -17.066 -5.324 1.00 93.56 89 SER A C 1
ATOM 720 O O . SER A 1 89 ? 14.263 -16.029 -4.682 1.00 93.56 89 SER A O 1
ATOM 722 N N . ASP A 1 90 ? 14.644 -17.217 -6.543 1.00 94.81 90 ASP A N 1
ATOM 723 C CA . ASP A 1 90 ? 15.306 -16.130 -7.274 1.00 94.81 90 ASP A CA 1
ATOM 724 C C . ASP A 1 90 ? 14.384 -14.909 -7.439 1.00 94.81 90 ASP A C 1
ATOM 726 O O . ASP A 1 90 ? 14.858 -13.782 -7.449 1.00 94.81 90 ASP A O 1
ATOM 730 N N . LYS A 1 91 ? 13.061 -15.115 -7.504 1.00 90.44 91 LYS A N 1
ATOM 731 C CA . LYS A 1 91 ? 12.074 -14.025 -7.612 1.00 90.44 91 LYS A CA 1
ATOM 732 C C . LYS A 1 91 ? 12.014 -13.137 -6.371 1.00 90.44 91 LYS A C 1
ATOM 734 O O . LYS A 1 91 ? 11.625 -11.979 -6.468 1.00 90.44 91 LYS A O 1
ATOM 739 N N . ASP A 1 92 ? 12.410 -13.682 -5.226 1.00 91.19 92 ASP A N 1
ATOM 740 C CA . ASP A 1 92 ? 12.448 -12.954 -3.963 1.00 91.19 92 ASP A CA 1
ATOM 741 C C . ASP A 1 92 ? 13.722 -12.091 -3.872 1.00 91.19 92 ASP A C 1
ATOM 743 O O . ASP A 1 92 ? 13.871 -11.280 -2.967 1.00 91.19 92 ASP A O 1
ATOM 747 N N . CYS A 1 93 ? 14.676 -12.235 -4.795 1.00 94.12 93 CYS A N 1
ATOM 748 C CA . CYS A 1 93 ? 15.906 -11.456 -4.803 1.00 94.12 93 CYS A CA 1
ATOM 749 C C . CYS A 1 93 ? 15.727 -10.137 -5.569 1.00 94.12 93 CYS A C 1
ATOM 751 O O . CYS A 1 93 ? 15.991 -10.059 -6.762 1.00 94.12 93 CYS A O 1
ATOM 753 N N . LEU A 1 94 ? 15.336 -9.072 -4.868 1.00 93.88 94 LEU A N 1
ATOM 754 C CA . LEU A 1 94 ? 15.140 -7.745 -5.471 1.00 93.88 94 LEU A CA 1
ATOM 755 C C . LEU A 1 94 ? 16.453 -6.953 -5.618 1.00 93.88 94 LEU A C 1
ATOM 757 O O . LEU A 1 94 ? 17.380 -7.095 -4.810 1.00 93.88 94 LEU A O 1
ATOM 761 N N . TRP A 1 95 ? 16.533 -6.078 -6.623 1.00 95.50 95 TRP A N 1
ATOM 762 C CA . TRP A 1 95 ? 17.643 -5.148 -6.829 1.00 95.50 95 TRP A CA 1
ATOM 763 C C . TRP A 1 95 ? 17.420 -3.839 -6.063 1.00 95.50 95 TRP A C 1
ATOM 765 O O . TRP A 1 95 ? 16.373 -3.199 -6.140 1.00 95.50 95 TRP A O 1
ATOM 775 N N . ASN A 1 96 ? 18.438 -3.382 -5.334 1.00 92.00 96 ASN A N 1
ATOM 776 C CA . ASN A 1 96 ? 18.440 -2.062 -4.715 1.00 92.00 96 ASN A CA 1
ATOM 777 C C . ASN A 1 96 ? 19.111 -1.054 -5.663 1.00 92.00 96 ASN A C 1
ATOM 779 O O . ASN A 1 96 ? 20.338 -0.952 -5.712 1.00 92.00 96 ASN A O 1
ATOM 783 N N . TYR A 1 97 ? 18.300 -0.281 -6.395 1.00 87.38 97 TYR A N 1
ATOM 784 C CA . TYR A 1 97 ? 18.765 0.714 -7.376 1.00 87.38 97 TYR A CA 1
ATOM 785 C C . TYR A 1 97 ? 19.605 1.841 -6.764 1.00 87.38 97 TYR A C 1
ATOM 787 O O . TYR A 1 97 ? 20.481 2.380 -7.433 1.00 87.38 97 TYR A O 1
ATOM 795 N N . LYS A 1 98 ? 19.385 2.170 -5.487 1.00 82.88 98 LYS A N 1
ATOM 796 C CA . LYS A 1 98 ? 20.135 3.221 -4.789 1.00 82.88 98 LYS A CA 1
ATOM 797 C C . LYS A 1 98 ? 21.550 2.771 -4.431 1.00 82.88 98 LYS A C 1
ATOM 799 O O . LYS A 1 98 ? 22.484 3.561 -4.495 1.00 82.88 98 LYS A O 1
ATOM 804 N N . GLU A 1 99 ? 21.697 1.510 -4.036 1.00 90.25 99 GLU A N 1
ATOM 805 C CA . GLU A 1 99 ? 22.970 0.943 -3.574 1.00 90.25 99 GLU A CA 1
ATOM 806 C C . GLU A 1 99 ? 23.687 0.114 -4.648 1.00 90.25 99 GLU A C 1
ATOM 808 O O . GLU A 1 99 ? 24.793 -0.367 -4.413 1.00 90.25 99 GLU A O 1
ATOM 813 N N . VAL A 1 100 ? 23.059 -0.050 -5.818 1.00 95.50 100 VAL A N 1
ATOM 814 C CA . VAL A 1 100 ? 23.588 -0.769 -6.987 1.00 95.50 100 VAL A CA 1
ATOM 815 C C . VAL A 1 100 ? 24.014 -2.205 -6.625 1.00 95.50 100 VAL A C 1
ATOM 817 O O . VAL A 1 100 ? 25.054 -2.711 -7.047 1.00 95.50 100 VAL A O 1
ATOM 820 N N . LYS A 1 101 ? 23.198 -2.881 -5.808 1.00 96.69 101 LYS A N 1
ATOM 821 C CA . LYS A 1 101 ? 23.410 -4.268 -5.361 1.00 96.69 101 LYS A CA 1
ATOM 822 C C . LYS A 1 101 ? 22.078 -4.963 -5.072 1.00 96.69 101 LYS A C 1
ATOM 824 O O . LYS A 1 101 ? 21.065 -4.294 -4.898 1.00 96.69 101 LYS A O 1
ATOM 829 N N . CYS A 1 102 ? 22.076 -6.292 -4.958 1.00 95.69 102 CYS A N 1
ATOM 830 C CA . CYS A 1 102 ? 20.891 -7.020 -4.487 1.00 95.69 102 CYS A CA 1
ATOM 831 C C . CYS A 1 102 ? 20.526 -6.600 -3.058 1.00 95.69 102 CYS A C 1
ATOM 833 O O . CYS A 1 102 ? 21.425 -6.418 -2.233 1.00 95.69 102 CYS A O 1
ATOM 835 N N . HIS A 1 103 ? 19.225 -6.470 -2.787 1.00 90.69 103 HIS A N 1
ATOM 836 C CA . HIS A 1 103 ? 18.676 -6.013 -1.510 1.00 90.69 103 HIS A CA 1
ATOM 837 C C . HIS A 1 103 ? 19.242 -6.832 -0.342 1.00 90.69 103 HIS A C 1
ATOM 839 O O . HIS A 1 103 ? 19.879 -6.279 0.553 1.00 90.69 103 HIS A O 1
ATOM 845 N N . ASP A 1 104 ? 19.154 -8.161 -0.443 1.00 89.88 104 ASP A N 1
ATOM 846 C CA . ASP A 1 104 ? 19.730 -9.103 0.515 1.00 89.88 104 ASP A CA 1
ATOM 847 C C . ASP A 1 104 ? 21.034 -9.716 0.002 1.00 89.88 104 ASP A C 1
ATOM 849 O O . ASP A 1 104 ? 21.091 -10.864 -0.437 1.00 89.88 104 ASP A O 1
ATOM 853 N N . SER A 1 105 ? 22.131 -8.961 0.077 1.00 90.25 105 SER A N 1
ATOM 854 C CA . SER A 1 105 ? 23.453 -9.397 -0.411 1.00 90.25 105 SER A CA 1
ATOM 855 C C 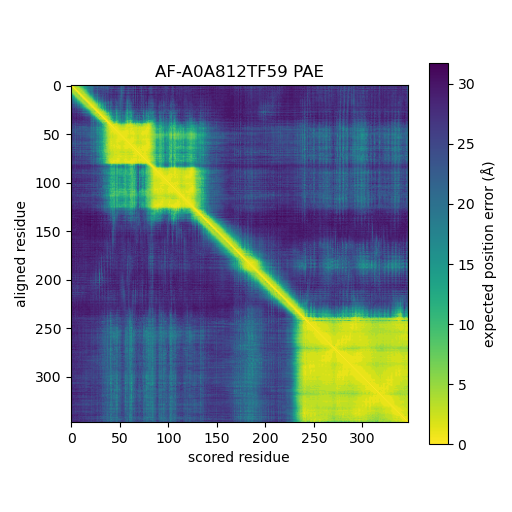. SER A 1 105 ? 24.008 -10.665 0.264 1.00 90.25 105 SER A C 1
ATOM 857 O O . SER A 1 105 ? 24.923 -11.304 -0.275 1.00 90.25 105 SER A O 1
ATOM 859 N N . LEU A 1 106 ? 23.457 -11.036 1.426 1.00 88.50 106 LEU A N 1
ATOM 860 C CA . LEU A 1 106 ? 23.773 -12.265 2.158 1.00 88.50 106 LEU A CA 1
ATOM 861 C C . LEU A 1 106 ? 23.216 -13.515 1.472 1.00 88.50 106 LEU A C 1
ATOM 863 O O . LEU A 1 106 ? 23.890 -14.543 1.447 1.00 88.50 106 LEU A O 1
ATOM 867 N N . TYR A 1 107 ? 22.016 -13.425 0.900 1.00 92.19 107 TYR A N 1
ATOM 868 C CA . TYR A 1 107 ? 21.313 -14.561 0.303 1.00 92.19 107 TYR A CA 1
ATOM 869 C C . TYR A 1 107 ? 21.282 -14.499 -1.216 1.00 92.19 107 TYR A C 1
ATOM 871 O O . TYR A 1 107 ? 21.301 -15.537 -1.866 1.00 92.19 107 TYR A O 1
ATOM 879 N N . CYS A 1 108 ? 21.292 -13.299 -1.780 1.00 95.12 108 CYS A N 1
ATOM 880 C CA . CYS A 1 108 ? 21.230 -13.044 -3.204 1.00 95.12 108 CYS A CA 1
ATOM 881 C C . CYS A 1 108 ? 22.594 -12.581 -3.726 1.00 95.12 108 CYS A C 1
ATOM 883 O O . CYS A 1 108 ? 23.374 -11.918 -3.034 1.00 95.12 108 CYS A O 1
ATOM 885 N N . SER A 1 109 ? 22.902 -12.930 -4.968 1.00 97.06 109 SER A N 1
ATOM 886 C C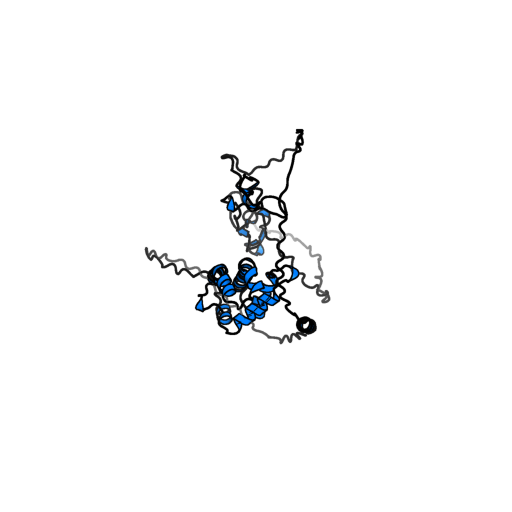A . SER A 1 109 ? 24.051 -12.414 -5.702 1.00 97.06 109 SER A CA 1
ATOM 887 C C . SER A 1 109 ? 23.648 -12.042 -7.121 1.00 97.06 109 SER A C 1
ATOM 889 O O . SER A 1 109 ? 22.745 -12.632 -7.714 1.00 97.06 109 SER A O 1
ATOM 891 N N . ARG A 1 110 ? 24.336 -11.042 -7.675 1.00 97.25 110 ARG A N 1
ATOM 892 C CA . ARG A 1 110 ? 24.120 -10.617 -9.054 1.00 97.25 110 ARG A CA 1
ATOM 893 C C . ARG A 1 110 ? 24.657 -11.689 -10.006 1.00 97.25 110 ARG A C 1
ATOM 895 O O . ARG A 1 110 ? 25.860 -11.925 -10.059 1.00 97.25 110 ARG A O 1
ATOM 902 N N . GLN A 1 111 ? 23.761 -12.327 -10.744 1.00 97.00 111 GLN A N 1
ATOM 903 C CA . GLN A 1 111 ? 24.002 -13.393 -11.712 1.00 97.00 111 GLN A CA 1
ATOM 904 C C . GLN A 1 111 ? 23.185 -13.124 -12.991 1.00 97.00 111 GLN A C 1
ATOM 906 O O . GLN A 1 111 ? 22.227 -13.842 -13.300 1.00 97.00 111 GLN A O 1
ATOM 911 N N . CYS A 1 112 ? 23.563 -12.081 -13.736 1.00 96.56 112 CYS A N 1
ATOM 912 C CA . CYS A 1 112 ? 22.937 -11.753 -15.019 1.00 96.56 112 CYS A CA 1
ATOM 913 C C . CYS A 1 112 ? 23.248 -12.826 -16.076 1.00 96.56 112 CYS A C 1
ATOM 915 O O . CYS A 1 112 ? 24.388 -13.278 -16.195 1.00 96.56 112 CYS A O 1
ATOM 917 N N . LYS A 1 113 ? 22.247 -13.202 -16.869 1.00 96.19 113 LYS A N 1
ATOM 918 C CA . LYS A 1 113 ? 22.370 -14.060 -18.054 1.00 96.19 113 LYS A CA 1
ATOM 919 C C . LYS A 1 113 ? 21.855 -13.314 -19.286 1.00 96.19 113 LYS A C 1
ATOM 921 O O . LYS A 1 113 ? 21.066 -12.381 -19.162 1.00 96.19 113 LYS A O 1
ATOM 926 N N . ALA A 1 114 ? 22.286 -13.735 -20.476 1.00 95.44 114 ALA A N 1
ATOM 927 C CA . ALA A 1 114 ? 21.705 -13.244 -21.724 1.00 95.44 114 ALA A CA 1
ATOM 928 C C . ALA A 1 114 ? 20.191 -13.530 -21.722 1.00 95.44 114 ALA A C 1
ATOM 930 O O . ALA A 1 114 ? 19.791 -14.686 -21.585 1.00 95.44 114 ALA A O 1
ATOM 931 N N . GLY A 1 115 ? 19.378 -12.474 -21.810 1.00 93.38 115 GLY A N 1
ATOM 932 C CA . GLY A 1 115 ? 17.916 -12.533 -21.685 1.00 93.38 115 GLY A CA 1
ATOM 933 C C . GLY A 1 115 ? 17.342 -11.960 -20.381 1.00 93.38 115 GLY A C 1
ATOM 934 O O . GLY A 1 115 ? 16.129 -11.810 -20.286 1.00 93.38 115 GLY A O 1
ATOM 935 N N . ASP A 1 116 ? 18.168 -11.592 -19.394 1.00 94.50 116 ASP A N 1
ATOM 936 C CA . ASP A 1 116 ? 17.697 -10.836 -18.226 1.00 94.50 116 ASP A CA 1
ATOM 937 C C . ASP A 1 116 ? 17.540 -9.348 -18.617 1.00 94.50 116 ASP A C 1
ATOM 939 O O . ASP A 1 116 ? 18.527 -8.622 -18.741 1.00 94.50 116 ASP A O 1
ATOM 943 N N . PHE A 1 117 ? 16.303 -8.891 -18.847 1.00 93.81 117 PHE A N 1
ATOM 944 C CA . PHE A 1 117 ? 16.014 -7.530 -19.342 1.00 93.81 117 PHE A CA 1
ATOM 945 C C . PHE A 1 117 ? 16.019 -6.435 -18.261 1.00 93.81 117 PHE A C 1
ATOM 947 O O . PHE A 1 117 ? 15.975 -5.252 -18.587 1.00 93.81 117 PHE A O 1
ATOM 954 N N . ASN A 1 118 ? 16.063 -6.797 -16.976 1.00 94.62 118 ASN A N 1
ATOM 955 C CA . ASN A 1 118 ? 16.100 -5.841 -15.868 1.00 94.62 118 ASN A CA 1
ATOM 956 C C . ASN A 1 118 ? 17.059 -6.294 -14.754 1.00 94.62 118 ASN A C 1
ATOM 958 O O . ASN A 1 118 ? 17.468 -7.455 -14.681 1.00 94.62 118 ASN A O 1
ATOM 962 N N . LEU A 1 119 ? 17.458 -5.350 -13.895 1.00 94.62 119 LEU A N 1
ATOM 963 C CA . LEU A 1 119 ? 18.432 -5.606 -12.829 1.00 94.62 119 LEU A CA 1
ATOM 964 C C . LEU A 1 119 ? 17.869 -6.479 -11.700 1.00 94.62 119 LEU A C 1
ATOM 966 O O . LEU A 1 119 ? 18.644 -7.161 -11.030 1.00 94.62 119 LEU A O 1
ATOM 970 N N . ASP A 1 120 ? 16.549 -6.519 -11.531 1.00 90.94 120 ASP A N 1
ATOM 971 C CA . ASP A 1 120 ? 15.888 -7.440 -10.606 1.00 90.94 120 ASP A CA 1
ATOM 972 C C . ASP A 1 120 ? 16.066 -8.895 -11.065 1.00 90.94 120 ASP A C 1
ATOM 974 O O . ASP A 1 120 ? 16.497 -9.738 -10.285 1.00 90.94 120 ASP A O 1
ATOM 978 N N . ALA A 1 121 ? 15.906 -9.179 -12.363 1.00 95.62 121 ALA A N 1
ATOM 979 C CA . ALA A 1 121 ? 16.169 -10.494 -12.954 1.00 95.62 121 ALA A CA 1
ATOM 980 C C . ALA A 1 121 ? 17.646 -10.913 -12.853 1.00 95.62 121 ALA A C 1
ATOM 982 O O . ALA A 1 121 ? 17.967 -12.102 -12.880 1.00 95.62 121 ALA A O 1
ATOM 983 N N . CYS A 1 122 ? 18.560 -9.952 -12.697 1.00 97.00 122 CYS A N 1
ATOM 984 C CA . CYS A 1 122 ? 19.957 -10.243 -12.411 1.00 97.00 122 CYS A CA 1
ATOM 985 C C . CYS A 1 122 ? 20.205 -10.687 -10.963 1.00 97.00 122 CYS A C 1
ATOM 987 O O . CYS A 1 122 ? 21.250 -11.285 -10.710 1.00 97.00 122 CYS A O 1
ATOM 989 N N . CYS A 1 123 ? 19.336 -10.387 -9.998 1.00 97.50 123 CYS A N 1
ATOM 990 C CA . CYS A 1 123 ? 19.519 -10.809 -8.613 1.00 97.50 123 CYS A CA 1
ATOM 991 C C . CYS A 1 123 ? 18.951 -12.210 -8.409 1.00 97.50 123 CYS A C 1
ATOM 993 O O . CYS A 1 123 ? 17.761 -12.442 -8.551 1.00 97.50 123 CYS A O 1
ATOM 995 N N . LYS A 1 124 ? 19.823 -13.169 -8.083 1.00 96.94 124 LYS A N 1
ATOM 996 C CA . LYS A 1 124 ? 19.448 -14.581 -7.920 1.00 96.94 124 LYS A CA 1
ATOM 997 C C . LYS A 1 124 ? 19.928 -15.103 -6.586 1.00 96.94 124 LYS A C 1
ATOM 999 O O . LYS A 1 124 ? 20.907 -14.594 -6.032 1.00 96.94 124 LYS A O 1
ATOM 1004 N N . LEU A 1 125 ? 19.274 -16.141 -6.084 1.00 96.19 125 LEU A N 1
ATOM 1005 C CA . LEU A 1 125 ? 19.675 -16.781 -4.849 1.00 96.19 125 LEU A CA 1
ATOM 1006 C C . LEU A 1 125 ? 21.089 -17.353 -5.018 1.00 96.19 125 LEU A C 1
ATOM 1008 O O . LEU A 1 125 ? 21.450 -17.970 -6.028 1.00 96.19 125 LEU A O 1
ATOM 1012 N N . ARG A 1 126 ? 21.935 -17.138 -4.015 1.00 94.88 126 ARG A N 1
ATOM 1013 C CA . ARG A 1 126 ? 23.236 -17.790 -3.936 1.00 94.88 126 ARG A CA 1
ATOM 1014 C C . ARG A 1 126 ? 22.974 -19.284 -3.838 1.00 94.88 126 ARG A C 1
ATOM 1016 O O . ARG A 1 126 ? 22.310 -19.746 -2.914 1.00 94.88 126 ARG A O 1
ATOM 1023 N N . LYS A 1 127 ? 23.545 -20.051 -4.764 1.00 91.25 127 LYS A N 1
ATOM 1024 C CA . LYS A 1 127 ? 23.597 -21.507 -4.636 1.00 91.25 127 LYS A CA 1
ATOM 1025 C C . LYS A 1 127 ? 24.442 -21.805 -3.405 1.00 91.25 127 LYS A C 1
ATOM 1027 O O . LYS A 1 127 ? 25.661 -21.625 -3.442 1.00 91.25 127 LYS A O 1
ATOM 1032 N N . SER A 1 128 ? 23.804 -22.174 -2.298 1.00 74.88 128 SER A N 1
ATOM 1033 C CA . SER A 1 128 ? 24.518 -22.658 -1.125 1.00 74.88 128 SER A CA 1
ATOM 1034 C C . SER A 1 128 ? 25.389 -23.818 -1.588 1.00 74.88 128 SER A C 1
ATOM 1036 O O . SER A 1 128 ? 24.899 -24.783 -2.175 1.00 74.88 128 SER A O 1
ATOM 1038 N N . LYS A 1 129 ? 26.705 -23.718 -1.378 1.00 65.44 129 LYS A N 1
ATOM 1039 C CA . LYS A 1 129 ? 27.549 -24.906 -1.481 1.00 65.44 129 LYS A CA 1
ATOM 1040 C C . LYS A 1 129 ? 26.990 -25.893 -0.451 1.00 65.44 129 LYS A C 1
ATOM 1042 O O . LYS A 1 129 ? 26.938 -25.523 0.726 1.00 65.44 129 LYS A O 1
ATOM 1047 N N . PRO A 1 130 ? 26.532 -27.092 -0.849 1.00 53.44 130 PRO A N 1
ATOM 1048 C CA . PRO A 1 130 ? 26.091 -28.087 0.116 1.00 53.44 130 PRO A CA 1
ATOM 1049 C C . PRO A 1 130 ? 27.291 -28.412 1.015 1.00 53.44 130 PRO A C 1
ATOM 1051 O O . PRO A 1 130 ? 28.273 -28.980 0.549 1.00 53.44 130 PRO A O 1
ATOM 1054 N N . GLY A 1 131 ? 27.258 -27.953 2.270 1.00 55.41 131 GLY A N 1
ATOM 1055 C CA . GLY A 1 131 ? 28.313 -28.199 3.261 1.00 55.41 131 GLY A CA 1
ATOM 1056 C C . GLY A 1 131 ? 29.055 -26.977 3.816 1.00 55.41 131 GLY A C 1
ATOM 1057 O O . GLY A 1 131 ? 30.013 -27.159 4.558 1.00 55.41 131 GLY A O 1
ATOM 1058 N N . THR A 1 132 ? 28.659 -25.738 3.510 1.00 48.88 132 THR A N 1
ATOM 1059 C CA . THR A 1 132 ? 29.238 -24.556 4.183 1.00 48.88 132 THR A CA 1
ATOM 1060 C C . THR A 1 132 ? 28.128 -23.675 4.743 1.00 48.88 132 THR A C 1
ATOM 1062 O O . THR A 1 132 ? 27.559 -22.853 4.025 1.00 48.88 132 THR A O 1
ATOM 1065 N N . GLU A 1 133 ? 27.792 -23.866 6.022 1.00 58.38 133 GLU A N 1
ATOM 1066 C CA . GLU A 1 133 ? 26.888 -22.960 6.731 1.00 58.38 133 GLU A CA 1
ATOM 1067 C C . GLU A 1 133 ? 27.479 -21.537 6.767 1.00 58.38 133 GLU A C 1
ATOM 1069 O O . GLU A 1 133 ? 28.655 -21.356 7.105 1.00 58.38 133 GLU A O 1
ATOM 1074 N N . PRO A 1 134 ? 26.691 -20.504 6.426 1.00 49.50 134 PRO A N 1
ATOM 1075 C CA . PRO A 1 134 ? 27.121 -19.115 6.492 1.00 49.50 134 PRO A CA 1
ATOM 1076 C C . PRO A 1 134 ? 27.083 -18.648 7.952 1.00 49.50 134 PRO A C 1
ATOM 1078 O O . PRO A 1 134 ? 26.125 -18.021 8.393 1.00 49.50 134 PRO A O 1
ATOM 1081 N N . GLY A 1 135 ? 28.110 -18.997 8.727 1.00 51.03 135 GLY A N 1
ATOM 1082 C CA . GLY A 1 135 ? 28.080 -18.749 10.166 1.00 51.03 135 GLY A CA 1
ATOM 1083 C C . GLY A 1 135 ? 29.406 -18.891 10.897 1.00 51.03 135 GLY A C 1
ATOM 1084 O O . GLY A 1 135 ? 29.405 -19.422 11.994 1.00 51.03 135 GLY A O 1
ATOM 1085 N N . SER A 1 136 ? 30.529 -18.432 10.334 1.00 43.62 136 SER A N 1
ATOM 1086 C CA . SER A 1 136 ? 31.717 -18.101 11.142 1.00 43.62 136 SER A CA 1
ATOM 1087 C C . SER A 1 136 ? 32.726 -17.280 10.332 1.00 43.62 136 SER A C 1
ATOM 1089 O O . SER A 1 136 ? 33.684 -17.814 9.776 1.00 43.62 136 SER A O 1
ATOM 1091 N N . GLN A 1 137 ? 32.523 -15.963 10.237 1.00 42.69 137 GLN A N 1
ATOM 1092 C CA . GLN A 1 137 ? 33.571 -15.058 9.756 1.00 42.69 137 GLN A CA 1
ATOM 1093 C C . GLN A 1 137 ? 34.628 -14.899 10.856 1.00 42.69 137 GLN A C 1
ATOM 1095 O O . GLN A 1 137 ? 34.482 -14.076 11.757 1.00 42.69 137 GLN A O 1
ATOM 1100 N N . LYS A 1 138 ? 35.699 -15.694 10.781 1.00 40.06 138 LYS A N 1
ATOM 1101 C CA . LYS A 1 138 ? 36.963 -15.375 11.446 1.00 40.06 138 LYS A CA 1
ATOM 1102 C C . LYS A 1 138 ? 37.657 -14.322 10.582 1.00 40.06 138 LYS A C 1
ATOM 1104 O O . LYS A 1 138 ? 37.937 -14.560 9.412 1.00 40.06 138 LYS A O 1
ATOM 1109 N N . SER A 1 139 ? 37.846 -13.135 11.141 1.00 45.72 139 SER A N 1
ATOM 1110 C CA . SER A 1 139 ? 38.576 -12.030 10.528 1.00 45.72 139 SER A CA 1
ATOM 1111 C C . SER A 1 139 ? 40.043 -12.419 10.324 1.00 45.72 139 SER A C 1
ATOM 1113 O O . SER A 1 139 ? 40.800 -12.464 11.293 1.00 45.72 139 SER A O 1
ATOM 1115 N N . GLU A 1 140 ? 40.444 -12.677 9.081 1.00 37.72 140 GLU A N 1
ATOM 1116 C CA . GLU A 1 140 ? 41.849 -12.703 8.671 1.00 37.72 140 GLU A CA 1
ATOM 1117 C C . GLU A 1 140 ? 42.105 -11.588 7.650 1.00 37.72 140 GLU A C 1
ATOM 1119 O O . GLU A 1 140 ? 41.286 -11.301 6.777 1.00 37.72 140 GLU A O 1
ATOM 1124 N N . ALA A 1 141 ? 43.220 -10.895 7.872 1.00 41.88 141 ALA A N 1
ATOM 1125 C CA . ALA A 1 141 ? 43.644 -9.657 7.232 1.00 41.88 141 ALA A CA 1
ATOM 1126 C C . ALA A 1 141 ? 43.974 -9.825 5.731 1.00 41.88 141 ALA A C 1
ATOM 1128 O O . ALA A 1 141 ? 44.254 -10.937 5.279 1.00 41.88 141 ALA A O 1
ATOM 1129 N N . PRO A 1 142 ? 43.986 -8.730 4.943 1.00 51.44 142 PRO A N 1
ATOM 1130 C CA . PRO A 1 142 ? 44.187 -8.807 3.504 1.00 51.44 142 PRO A CA 1
ATOM 1131 C C . PRO A 1 142 ? 45.674 -8.954 3.163 1.00 51.44 142 PRO A C 1
ATOM 1133 O O . PRO A 1 142 ? 46.497 -8.134 3.568 1.00 51.44 142 PRO A O 1
ATOM 1136 N N . SER A 1 143 ? 46.010 -9.959 2.352 1.00 35.97 143 SER A N 1
ATOM 1137 C CA . SER A 1 143 ? 47.296 -10.030 1.660 1.00 35.97 143 SER A CA 1
ATOM 1138 C C . SER A 1 143 ? 47.079 -10.109 0.149 1.00 35.97 143 SER A C 1
ATOM 1140 O O . SER A 1 143 ? 46.573 -11.096 -0.368 1.00 35.97 143 SER A O 1
ATOM 1142 N N . SER A 1 144 ? 47.451 -9.000 -0.490 1.00 42.16 144 SER A N 1
ATOM 1143 C CA . SER A 1 144 ? 48.211 -8.852 -1.737 1.00 42.16 144 SER A CA 1
ATOM 1144 C C . SER A 1 144 ? 47.806 -9.585 -3.039 1.00 42.16 144 SER A C 1
ATOM 1146 O O . SER A 1 144 ? 47.764 -10.802 -3.145 1.00 42.16 144 SER A O 1
ATOM 1148 N N . THR A 1 145 ? 47.691 -8.745 -4.080 1.00 39.97 145 THR A N 1
ATOM 1149 C CA . THR A 1 145 ? 48.208 -8.943 -5.448 1.00 39.97 145 THR A CA 1
ATOM 1150 C C . THR A 1 145 ? 47.508 -9.948 -6.364 1.00 39.97 145 THR A C 1
ATOM 1152 O O . THR A 1 145 ? 47.762 -11.145 -6.303 1.00 39.97 145 THR A O 1
ATOM 1155 N N . THR A 1 146 ? 46.818 -9.435 -7.391 1.00 37.38 146 THR A N 1
ATOM 1156 C CA . THR A 1 146 ? 47.189 -9.769 -8.781 1.00 37.38 146 THR A CA 1
ATOM 1157 C C . THR A 1 146 ? 46.661 -8.759 -9.801 1.00 37.38 146 THR A C 1
ATOM 1159 O O . THR A 1 146 ? 45.494 -8.380 -9.815 1.00 37.38 146 THR A O 1
ATOM 1162 N N . THR A 1 147 ? 47.593 -8.339 -10.646 1.00 47.59 147 THR A N 1
ATOM 1163 C CA . THR A 1 147 ? 47.479 -7.542 -11.864 1.00 47.59 147 THR A CA 1
ATOM 1164 C C . THR A 1 147 ? 46.705 -8.309 -12.939 1.00 47.59 147 THR A C 1
ATOM 1166 O O . THR A 1 147 ? 47.008 -9.477 -13.175 1.00 4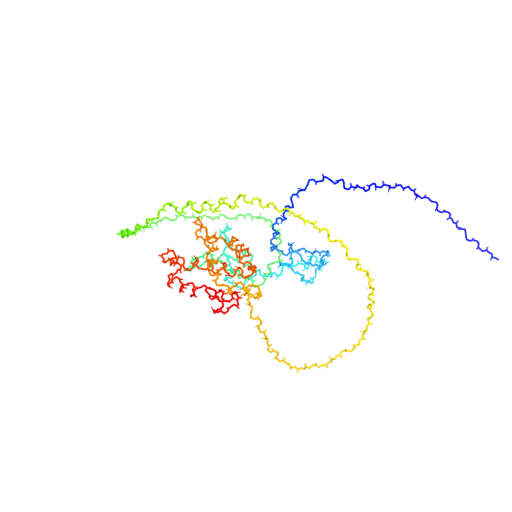7.59 147 THR A O 1
ATOM 1169 N N . ALA A 1 148 ? 45.777 -7.660 -13.643 1.00 39.84 148 ALA A N 1
ATOM 1170 C CA . ALA A 1 148 ? 45.290 -8.157 -14.927 1.00 39.84 148 ALA A CA 1
ATOM 1171 C C . ALA A 1 148 ? 45.010 -6.992 -15.881 1.00 39.84 148 ALA A C 1
ATOM 1173 O O . ALA A 1 148 ? 44.168 -6.130 -15.640 1.00 39.84 148 ALA A O 1
ATOM 1174 N N . THR A 1 149 ? 45.803 -7.002 -16.942 1.00 46.94 149 THR A N 1
ATOM 1175 C CA . THR A 1 149 ? 45.762 -6.207 -18.162 1.00 46.94 149 THR A CA 1
ATOM 1176 C C . THR A 1 149 ? 44.466 -6.460 -18.932 1.00 46.94 149 THR A C 1
ATOM 1178 O O . THR A 1 149 ? 44.068 -7.609 -19.105 1.00 46.94 149 THR A O 1
ATOM 1181 N N . TRP A 1 150 ? 43.848 -5.401 -19.447 1.00 52.97 150 TRP A N 1
ATOM 1182 C CA . TRP A 1 150 ? 42.758 -5.469 -20.423 1.00 52.97 150 TRP A CA 1
ATOM 1183 C C . TRP A 1 150 ? 43.112 -4.628 -21.652 1.00 52.97 150 TRP A C 1
ATOM 1185 O O . TRP A 1 150 ? 43.287 -3.412 -21.572 1.00 52.97 150 TRP A O 1
ATOM 1195 N N . GLU A 1 151 ? 43.262 -5.326 -22.778 1.00 44.41 151 GLU A N 1
ATOM 1196 C CA . GLU A 1 151 ? 43.374 -4.789 -24.131 1.00 44.41 151 GLU A CA 1
ATOM 1197 C C . GLU A 1 151 ? 42.028 -4.215 -24.588 1.00 44.41 151 GLU A C 1
ATOM 1199 O O . GLU A 1 151 ? 40.970 -4.811 -24.388 1.00 44.41 151 GLU A O 1
ATOM 1204 N N . SER A 1 152 ? 42.080 -3.041 -25.214 1.00 45.81 152 SER A N 1
ATOM 1205 C CA . SER A 1 152 ? 40.933 -2.381 -25.833 1.00 45.81 152 SER A CA 1
ATOM 1206 C C . SER A 1 152 ? 40.887 -2.735 -27.317 1.00 45.81 152 SER A C 1
ATOM 1208 O O . SER A 1 152 ? 41.805 -2.387 -28.057 1.00 45.81 152 SER A O 1
ATOM 1210 N N . HIS A 1 153 ? 39.811 -3.385 -27.759 1.00 45.94 153 HIS A N 1
ATOM 1211 C CA . HIS A 1 153 ? 39.475 -3.502 -29.176 1.00 45.94 153 HIS A CA 1
ATOM 1212 C C . HIS A 1 153 ? 38.438 -2.445 -29.561 1.00 45.94 153 HIS A C 1
ATOM 1214 O O . HIS A 1 153 ? 37.385 -2.320 -28.939 1.00 45.94 153 HIS A O 1
ATOM 1220 N N . ALA A 1 154 ? 38.779 -1.694 -30.606 1.00 46.03 154 ALA A N 1
ATOM 1221 C CA . ALA A 1 154 ? 37.930 -0.760 -31.326 1.00 46.03 154 ALA A CA 1
ATOM 1222 C C . ALA A 1 154 ? 37.159 -1.459 -32.464 1.00 46.03 154 ALA A C 1
ATOM 1224 O O . ALA A 1 154 ? 37.613 -2.474 -32.993 1.00 46.03 154 ALA A O 1
ATOM 1225 N N . GLY A 1 155 ? 36.053 -0.844 -32.893 1.00 34.78 155 GLY A N 1
ATOM 1226 C CA . GLY A 1 155 ? 35.359 -1.118 -34.161 1.00 34.78 155 GLY A CA 1
ATOM 1227 C C . GLY A 1 155 ? 33.846 -0.918 -34.032 1.00 34.78 155 GLY A C 1
ATOM 1228 O O . GLY A 1 155 ? 33.216 -1.657 -33.292 1.00 34.78 155 GLY A O 1
ATOM 1229 N N . SER A 1 156 ? 33.305 0.169 -34.607 1.00 34.72 156 SER A N 1
ATOM 1230 C CA . SER A 1 156 ? 32.524 0.191 -35.876 1.00 34.72 156 SER A CA 1
ATOM 1231 C C . SER A 1 156 ? 31.062 -0.242 -35.672 1.00 34.72 156 SER A C 1
ATOM 1233 O O . SER A 1 156 ? 30.821 -1.186 -34.942 1.00 34.72 156 SER A O 1
ATOM 1235 N N . SER A 1 157 ? 30.009 0.296 -36.287 1.00 37.19 157 SER A N 1
ATOM 1236 C CA . SER A 1 157 ? 29.750 1.360 -37.271 1.00 37.19 157 SER A CA 1
ATOM 1237 C C . SER A 1 157 ? 28.231 1.322 -37.559 1.00 37.19 157 SER A C 1
ATOM 1239 O O . SER A 1 157 ? 27.635 0.267 -37.347 1.00 37.19 157 SER A O 1
ATOM 1241 N N . LYS A 1 158 ? 27.701 2.392 -38.179 1.00 35.78 158 LYS A N 1
ATOM 1242 C CA . LYS A 1 158 ? 26.455 2.478 -38.986 1.00 35.78 158 LYS A CA 1
ATOM 1243 C C . LYS A 1 158 ? 25.110 2.579 -38.245 1.00 35.78 158 LYS A C 1
ATOM 1245 O O . LYS A 1 158 ? 24.834 1.787 -37.357 1.00 35.78 158 LYS A O 1
ATOM 1250 N N . ASP A 1 159 ? 24.405 3.704 -38.418 1.00 40.22 159 ASP A N 1
ATOM 1251 C CA . ASP A 1 159 ? 23.450 4.051 -39.509 1.00 40.22 159 ASP A CA 1
ATOM 1252 C C . ASP A 1 159 ? 22.122 3.315 -39.306 1.00 40.22 159 ASP A C 1
ATOM 1254 O O . ASP A 1 159 ? 22.121 2.091 -39.348 1.00 40.22 159 ASP A O 1
ATOM 1258 N N . GLU A 1 160 ? 21.025 4.055 -39.101 1.00 44.72 160 GLU A N 1
ATOM 1259 C CA . GLU A 1 160 ? 19.862 4.036 -40.007 1.00 44.72 160 GLU A CA 1
ATOM 1260 C C . GLU A 1 160 ? 18.702 4.939 -39.524 1.00 44.72 160 GLU A C 1
ATOM 1262 O O . GLU A 1 160 ? 18.279 4.896 -38.369 1.00 44.72 160 GLU A O 1
ATOM 1267 N N . SER A 1 161 ? 18.221 5.726 -40.496 1.00 47.91 161 SER A N 1
ATOM 1268 C CA . SER A 1 161 ? 16.859 6.236 -40.734 1.00 47.91 161 SER A CA 1
ATOM 1269 C C . SER A 1 161 ? 16.196 7.177 -39.722 1.00 47.91 161 SER A C 1
ATOM 1271 O O . SER A 1 161 ? 15.523 6.760 -38.781 1.00 47.91 161 SER A O 1
ATOM 1273 N N . GLU A 1 162 ? 16.307 8.463 -40.056 1.00 49.44 162 GLU A N 1
ATOM 1274 C CA . GLU A 1 162 ? 15.304 9.508 -39.847 1.00 49.44 162 GLU A CA 1
ATOM 1275 C C . GLU A 1 162 ? 14.084 9.224 -40.748 1.00 49.44 162 GLU A C 1
ATOM 1277 O O . GLU A 1 162 ? 14.247 9.096 -41.961 1.00 49.44 162 GLU A O 1
ATOM 1282 N N . GLU A 1 163 ? 12.879 9.137 -40.180 1.00 61.06 163 GLU A N 1
ATOM 1283 C CA . GLU A 1 163 ? 11.633 9.401 -40.911 1.00 61.06 163 GLU A CA 1
ATOM 1284 C C . GLU A 1 163 ? 10.728 10.277 -40.038 1.00 61.06 163 GLU A C 1
ATOM 1286 O O . GLU A 1 163 ? 10.201 9.853 -39.007 1.00 61.06 163 GLU A O 1
ATOM 1291 N N . ASP A 1 164 ? 10.622 11.530 -40.473 1.00 47.25 164 ASP A N 1
ATOM 1292 C CA . ASP A 1 164 ? 9.736 12.570 -39.974 1.00 47.25 164 ASP A CA 1
ATOM 1293 C C . ASP A 1 164 ? 8.277 12.236 -40.320 1.00 47.25 164 ASP A C 1
ATOM 1295 O O . ASP A 1 164 ? 7.929 12.046 -41.489 1.00 47.25 164 ASP A O 1
ATOM 1299 N N . VAL A 1 165 ? 7.404 12.208 -39.310 1.00 58.88 165 VAL A N 1
ATOM 1300 C CA . VAL A 1 165 ? 5.949 12.246 -39.507 1.00 58.88 165 VAL A CA 1
ATOM 1301 C C . VAL A 1 165 ? 5.381 13.346 -38.615 1.00 58.88 165 VAL A C 1
ATOM 1303 O O . VAL A 1 165 ? 5.112 13.144 -37.431 1.00 58.88 165 VAL A O 1
ATOM 1306 N N . ASP A 1 166 ? 5.252 14.533 -39.203 1.00 49.47 166 ASP A N 1
ATOM 1307 C CA . ASP A 1 166 ? 4.518 15.670 -38.656 1.00 49.47 166 ASP A CA 1
ATOM 1308 C C . ASP A 1 166 ? 3.005 15.419 -38.793 1.00 49.47 166 ASP A C 1
ATOM 1310 O O . ASP A 1 166 ? 2.422 15.667 -39.848 1.00 49.47 166 ASP A O 1
ATOM 1314 N N . ASP A 1 167 ? 2.354 14.952 -37.725 1.00 52.59 167 ASP A N 1
ATOM 1315 C CA . ASP A 1 167 ? 0.891 14.991 -37.598 1.00 52.59 167 ASP A CA 1
ATOM 1316 C C . ASP A 1 167 ? 0.484 16.090 -36.604 1.00 52.59 167 ASP A C 1
ATOM 1318 O O . ASP A 1 167 ? 0.289 15.882 -35.402 1.00 52.59 167 ASP A O 1
ATOM 1322 N N . ASP A 1 168 ? 0.354 17.293 -37.162 1.00 45.91 168 ASP A N 1
ATOM 1323 C CA . ASP A 1 168 ? -0.215 18.499 -36.562 1.00 45.91 168 ASP A CA 1
ATOM 1324 C C . ASP A 1 168 ? -1.714 18.286 -36.242 1.00 45.91 168 ASP A C 1
ATOM 1326 O O . ASP A 1 168 ? -2.613 18.642 -37.009 1.00 45.91 168 ASP A O 1
ATOM 1330 N N . ILE A 1 169 ? -2.028 17.707 -35.077 1.00 44.91 169 ILE A N 1
ATOM 1331 C CA . ILE A 1 169 ? -3.383 17.764 -34.505 1.00 44.91 169 ILE A CA 1
ATOM 1332 C C . ILE A 1 169 ? -3.456 18.975 -33.576 1.00 44.91 169 ILE A C 1
ATOM 1334 O O . ILE A 1 169 ? -3.255 18.899 -32.363 1.00 44.91 169 ILE A O 1
ATOM 1338 N N . GLY A 1 170 ? -3.772 20.119 -34.180 1.00 44.88 170 GLY A N 1
ATOM 1339 C CA . GLY A 1 170 ? -4.100 21.359 -33.488 1.00 44.88 170 GLY A CA 1
ATOM 1340 C C . GLY A 1 170 ? -5.419 21.264 -32.717 1.00 44.88 170 GLY A C 1
ATOM 1341 O O . GLY A 1 170 ? -6.449 21.748 -33.179 1.00 44.88 170 GLY A O 1
ATOM 1342 N N . LEU A 1 171 ? -5.383 20.696 -31.512 1.00 42.38 171 LEU A N 1
ATOM 1343 C CA . LEU A 1 171 ? -6.405 20.901 -30.483 1.00 42.38 171 LEU A CA 1
ATOM 1344 C C . LEU A 1 171 ? -5.941 22.031 -29.559 1.00 42.38 171 LEU A C 1
ATOM 1346 O O . LEU A 1 171 ? -5.285 21.810 -28.544 1.00 42.38 171 LEU A O 1
ATOM 1350 N N . LYS A 1 172 ? -6.291 23.267 -29.927 1.00 39.06 172 LYS A N 1
ATOM 1351 C CA . LYS A 1 172 ? -6.276 24.404 -29.001 1.00 39.06 172 LYS A CA 1
ATOM 1352 C C . LYS A 1 172 ? -7.370 24.178 -27.959 1.00 39.06 172 LYS A C 1
ATOM 1354 O O . LYS A 1 172 ? -8.526 24.517 -28.194 1.00 39.06 172 LYS A O 1
ATOM 1359 N N . ALA A 1 173 ? -7.010 23.568 -26.836 1.00 43.31 173 ALA A N 1
ATOM 1360 C CA . ALA A 1 173 ? -7.781 23.716 -25.614 1.00 43.31 173 ALA A CA 1
ATOM 1361 C C . ALA A 1 173 ? -7.436 25.096 -25.047 1.00 43.31 173 ALA A C 1
ATOM 1363 O O . ALA A 1 173 ? -6.328 25.320 -24.563 1.00 43.31 173 ALA A O 1
ATOM 1364 N N . ASP A 1 174 ? -8.364 26.027 -25.220 1.00 42.41 174 ASP A N 1
ATOM 1365 C CA . ASP A 1 174 ? -8.347 27.348 -24.607 1.00 42.41 174 ASP A CA 1
ATOM 1366 C C . ASP A 1 174 ? -8.649 27.154 -23.113 1.00 42.41 174 ASP A C 1
ATOM 1368 O O . ASP A 1 174 ? -9.805 27.111 -22.695 1.00 42.41 174 ASP A O 1
ATOM 1372 N N . TRP A 1 175 ? -7.607 26.875 -22.328 1.00 46.56 175 TRP A N 1
ATOM 1373 C CA . TRP A 1 175 ? -7.686 26.929 -20.873 1.00 46.56 175 TRP A CA 1
ATOM 1374 C C . TRP A 1 175 ? -7.532 28.397 -20.502 1.00 46.56 175 TRP A C 1
ATOM 1376 O O . TRP A 1 175 ? -6.429 28.935 -20.519 1.00 46.56 175 TRP A O 1
ATOM 1386 N N . THR A 1 176 ? -8.653 29.057 -20.241 1.00 52.16 176 THR A N 1
ATOM 1387 C CA . THR A 1 176 ? -8.664 30.419 -19.716 1.00 52.16 176 THR A CA 1
ATOM 1388 C C . THR A 1 176 ? -7.997 30.431 -18.341 1.00 52.16 176 THR A C 1
ATOM 1390 O O . THR A 1 176 ? -8.370 29.651 -17.468 1.00 52.16 176 THR A O 1
ATOM 1393 N N . ASP A 1 177 ? -7.027 31.324 -18.142 1.00 50.94 177 ASP A N 1
ATOM 1394 C CA . ASP A 1 177 ? -6.225 31.472 -16.914 1.00 50.94 177 ASP A CA 1
ATOM 1395 C C . ASP A 1 177 ? -7.031 31.859 -15.644 1.00 50.94 177 ASP A C 1
ATOM 1397 O O . ASP A 1 177 ? -6.457 31.993 -14.559 1.00 50.94 177 ASP A O 1
ATOM 1401 N N . ASP A 1 178 ? -8.357 32.000 -15.737 1.00 54.00 178 ASP A N 1
ATOM 1402 C CA . ASP A 1 178 ? -9.236 32.451 -14.648 1.00 54.00 178 ASP A CA 1
ATOM 1403 C C . ASP A 1 178 ? -9.508 31.393 -13.553 1.00 54.00 178 ASP A C 1
ATOM 1405 O O . ASP A 1 178 ? -9.888 31.756 -12.439 1.00 54.00 178 ASP A O 1
ATOM 1409 N N . ASP A 1 179 ? -9.236 30.103 -13.786 1.00 53.84 179 ASP A N 1
ATOM 1410 C CA . ASP A 1 179 ? -9.490 29.050 -12.778 1.00 53.84 179 ASP A CA 1
ATOM 1411 C C . ASP A 1 179 ? -8.353 28.889 -11.748 1.00 53.84 179 ASP A C 1
ATOM 1413 O O . ASP A 1 179 ? -8.505 28.221 -10.721 1.00 53.84 179 ASP A O 1
ATOM 1417 N N . SER A 1 180 ? -7.204 29.529 -11.985 1.00 58.38 180 SER A N 1
ATOM 1418 C CA . SER A 1 180 ? -6.064 29.506 -11.057 1.00 58.38 180 SER A CA 1
ATOM 1419 C C . SER A 1 180 ? -6.298 30.377 -9.814 1.00 58.38 180 SER A C 1
ATOM 1421 O O . SER A 1 180 ? -5.849 30.031 -8.720 1.00 58.38 180 SER A O 1
ATOM 1423 N N . ALA A 1 181 ? -7.083 31.453 -9.946 1.00 60.12 181 ALA A N 1
ATOM 1424 C CA . ALA A 1 181 ? -7.383 32.370 -8.849 1.00 60.12 181 ALA A CA 1
ATOM 1425 C C . ALA A 1 181 ? -8.342 31.766 -7.804 1.00 60.12 181 ALA A C 1
ATOM 1427 O O . ALA A 1 181 ? -8.252 32.103 -6.625 1.00 60.12 181 ALA A O 1
ATOM 1428 N N . PHE A 1 182 ? -9.225 30.843 -8.204 1.00 62.25 182 PHE A N 1
ATOM 1429 C CA . PHE A 1 182 ? -10.187 30.217 -7.290 1.00 62.25 182 PHE A CA 1
ATOM 1430 C C . PHE A 1 182 ? -9.519 29.216 -6.335 1.00 62.25 182 PHE A C 1
ATOM 1432 O O . PHE A 1 182 ? -9.824 29.183 -5.143 1.00 62.25 182 PHE A O 1
ATOM 1439 N N . VAL A 1 183 ? -8.555 28.436 -6.835 1.00 62.72 183 VAL A N 1
ATOM 1440 C CA . VAL A 1 183 ? -7.819 27.456 -6.020 1.00 62.72 183 VAL A CA 1
ATOM 1441 C C . VAL A 1 183 ? -6.874 28.151 -5.033 1.00 62.72 183 VAL A C 1
ATOM 1443 O O . VAL A 1 183 ? -6.787 27.731 -3.879 1.00 62.72 183 VAL A O 1
ATOM 1446 N N . ASP A 1 184 ? -6.234 29.252 -5.439 1.00 68.00 184 ASP A N 1
ATOM 1447 C CA . ASP A 1 184 ? -5.394 30.062 -4.545 1.00 68.00 184 ASP A CA 1
ATOM 1448 C C . ASP A 1 184 ? -6.210 30.807 -3.473 1.00 68.00 184 ASP A C 1
ATOM 1450 O O . ASP A 1 184 ? -5.700 31.061 -2.380 1.00 68.00 184 ASP A O 1
ATOM 1454 N N . GLN A 1 185 ? -7.483 31.121 -3.739 1.00 67.56 185 GLN A N 1
ATOM 1455 C CA . GLN A 1 185 ? -8.373 31.732 -2.749 1.00 67.56 185 GLN A CA 1
ATOM 1456 C C . GLN A 1 185 ? -8.827 30.728 -1.675 1.00 67.56 185 GLN A C 1
ATOM 1458 O O . GLN A 1 185 ? -8.806 31.066 -0.494 1.00 67.56 185 GLN A O 1
ATOM 1463 N N . ILE A 1 186 ? -9.114 29.475 -2.052 1.00 67.50 186 ILE A N 1
ATOM 1464 C CA . ILE A 1 186 ? -9.419 28.395 -1.092 1.00 67.50 186 ILE A CA 1
ATOM 1465 C C . ILE A 1 186 ? -8.189 28.033 -0.242 1.00 67.50 186 ILE A C 1
ATOM 1467 O O . ILE A 1 186 ? -8.316 27.745 0.946 1.00 67.50 186 ILE A O 1
ATOM 1471 N N . LEU A 1 187 ? -6.987 28.056 -0.826 1.00 60.97 187 LEU A N 1
ATOM 1472 C CA . LEU A 1 187 ? -5.744 27.794 -0.091 1.00 60.97 187 LEU A CA 1
ATOM 1473 C C . LEU A 1 187 ? -5.391 28.908 0.902 1.00 60.97 187 LEU A C 1
ATOM 1475 O O . LEU A 1 187 ? -4.810 28.606 1.938 1.00 60.97 187 LEU A O 1
ATOM 1479 N N . LYS A 1 188 ? -5.771 30.163 0.629 1.00 66.31 188 LYS A N 1
ATOM 1480 C CA . LYS A 1 188 ? -5.573 31.282 1.563 1.00 66.31 188 LYS A CA 1
ATOM 1481 C C . LYS A 1 188 ? -6.542 31.284 2.743 1.00 66.31 188 LYS A C 1
ATOM 1483 O O . LYS A 1 188 ? -6.126 31.643 3.835 1.00 66.31 188 LYS A O 1
ATOM 1488 N N . GLU A 1 189 ? -7.792 30.861 2.561 1.00 61.44 189 GLU A N 1
ATOM 1489 C CA . GLU A 1 189 ? -8.760 30.801 3.672 1.00 61.44 189 GLU A CA 1
ATOM 1490 C C . GLU A 1 189 ? -8.425 29.715 4.712 1.00 61.44 189 GLU A C 1
ATOM 1492 O O . GLU A 1 189 ? -8.879 29.798 5.847 1.00 61.44 189 GLU A O 1
ATOM 1497 N N . LEU A 1 190 ? -7.589 28.728 4.369 1.00 56.06 190 LEU A N 1
ATOM 1498 C CA . LEU A 1 190 ? -7.189 27.655 5.287 1.00 56.06 190 LEU A CA 1
ATOM 1499 C C . LEU A 1 190 ? -5.964 27.979 6.162 1.00 56.06 190 LEU A C 1
ATOM 1501 O O . LEU A 1 190 ? -5.684 27.207 7.078 1.00 56.06 190 LEU A O 1
ATOM 1505 N N . ASP A 1 191 ? -5.248 29.079 5.905 1.00 51.12 191 ASP A N 1
ATOM 1506 C CA . ASP A 1 191 ? -4.092 29.505 6.715 1.00 51.12 191 ASP A CA 1
ATOM 1507 C C . ASP A 1 191 ? -4.446 30.586 7.765 1.00 51.12 191 ASP A C 1
ATOM 1509 O O . ASP A 1 191 ? -3.646 30.821 8.669 1.00 51.12 191 ASP A O 1
ATOM 1513 N N . ASP A 1 192 ? -5.637 31.203 7.699 1.00 48.53 192 ASP A N 1
ATOM 1514 C CA . ASP A 1 192 ? -6.033 32.318 8.583 1.00 48.53 192 ASP A CA 1
ATOM 1515 C C . ASP A 1 192 ? -7.089 31.959 9.658 1.00 48.53 192 ASP A C 1
ATOM 1517 O O . ASP A 1 192 ? -7.392 32.794 10.515 1.00 48.53 192 ASP A O 1
ATOM 1521 N N . GLU A 1 193 ? -7.626 30.731 9.695 1.00 50.09 193 GLU A N 1
ATOM 1522 C CA . GLU A 1 193 ? -8.432 30.282 10.843 1.00 50.09 193 GLU A CA 1
ATOM 1523 C C . GLU A 1 193 ? -7.528 29.774 11.975 1.00 50.09 193 GLU A C 1
ATOM 1525 O O . GLU A 1 193 ? -7.284 28.580 12.159 1.00 50.09 193 GLU A O 1
ATOM 1530 N N . ASP A 1 194 ? -7.042 30.733 12.763 1.00 47.16 194 ASP A N 1
ATOM 1531 C CA . ASP A 1 194 ? -6.570 30.544 14.132 1.00 47.16 194 ASP A CA 1
ATOM 1532 C C . ASP A 1 194 ? -7.766 30.061 14.976 1.00 47.16 194 ASP A C 1
ATOM 1534 O O . ASP A 1 194 ? -8.514 30.845 15.568 1.00 47.16 194 ASP A O 1
ATOM 1538 N N . ILE A 1 195 ? -8.026 28.749 14.945 1.00 49.03 195 ILE A N 1
ATOM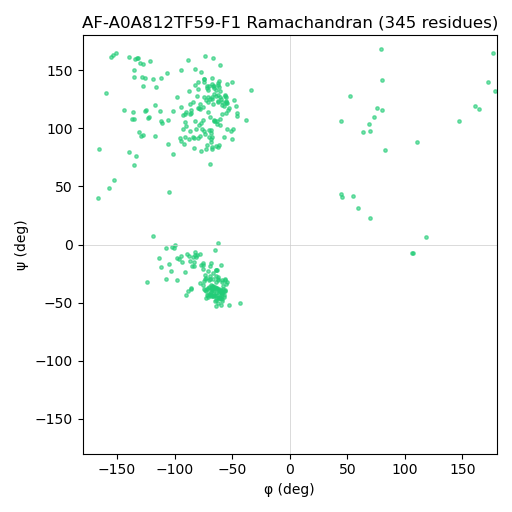 1539 C CA . ILE A 1 195 ? -9.032 28.105 15.791 1.00 49.03 195 ILE A CA 1
ATOM 1540 C C . ILE A 1 195 ? -8.517 28.187 17.231 1.00 49.03 195 ILE A C 1
ATOM 1542 O O . ILE A 1 195 ? -7.842 27.285 17.734 1.00 49.03 195 ILE A O 1
ATOM 1546 N N . GLY A 1 196 ? -8.854 29.291 17.896 1.00 44.25 196 GLY A N 1
ATOM 1547 C CA . GLY A 1 196 ? -8.766 29.459 19.337 1.00 44.25 196 GLY A CA 1
ATOM 1548 C C . GLY A 1 196 ? -9.663 28.440 20.031 1.00 44.25 196 GLY A C 1
ATOM 1549 O O . GLY A 1 196 ? -10.815 28.719 20.350 1.00 44.25 196 GLY A O 1
ATOM 1550 N N . LEU A 1 197 ? -9.132 27.238 20.252 1.00 40.47 197 LEU A N 1
ATOM 1551 C CA . LEU A 1 197 ? -9.709 26.256 21.159 1.00 40.47 197 LEU A CA 1
ATOM 1552 C C . LEU A 1 197 ? -9.473 26.734 22.596 1.00 40.47 197 LEU A C 1
ATOM 1554 O O . LEU A 1 197 ? -8.537 26.295 23.269 1.00 40.47 197 LEU A O 1
ATOM 1558 N N . GLU A 1 198 ? -10.330 27.638 23.068 1.00 40.84 198 GLU A N 1
ATOM 1559 C CA . GLU A 1 198 ? -10.547 27.836 24.498 1.00 40.84 198 GLU A CA 1
ATOM 1560 C C . GLU A 1 198 ? -11.073 26.510 25.062 1.00 40.84 198 GLU A C 1
ATOM 1562 O O . GLU A 1 198 ? -12.197 26.081 24.812 1.00 40.84 198 GLU A O 1
ATOM 1567 N N . SER A 1 199 ? -10.180 25.783 25.730 1.00 40.88 199 SER A N 1
ATOM 1568 C CA . SER A 1 199 ? -10.507 24.539 26.412 1.00 40.88 199 SER A CA 1
ATOM 1569 C C . SER A 1 199 ? -11.065 24.886 27.785 1.00 40.88 199 SER A C 1
ATOM 1571 O O . SER A 1 199 ? -10.306 25.019 28.744 1.00 40.88 199 SER A O 1
ATOM 1573 N N . ASP A 1 200 ? -12.384 25.027 27.874 1.00 36.97 200 ASP A N 1
ATOM 1574 C CA . ASP A 1 200 ? -13.095 25.031 29.150 1.00 36.97 200 ASP A CA 1
ATOM 1575 C C . ASP A 1 200 ? -13.054 23.615 29.740 1.00 36.97 200 ASP A C 1
ATOM 1577 O O . ASP A 1 200 ? -13.862 22.738 29.428 1.00 36.97 200 ASP A O 1
ATOM 1581 N N . SER A 1 201 ? -12.046 23.362 30.573 1.00 41.44 201 SER A N 1
ATOM 1582 C CA . SER A 1 201 ? -11.993 22.187 31.435 1.00 41.44 201 SER A CA 1
ATOM 1583 C C . SER A 1 201 ? -12.864 22.441 32.665 1.00 41.44 201 SER A C 1
ATOM 1585 O O . SER A 1 201 ? -12.392 22.999 33.654 1.00 41.44 201 SER A O 1
ATOM 1587 N N . GLU A 1 202 ? -14.133 22.045 32.598 1.00 50.56 202 GLU A N 1
ATOM 1588 C CA . GLU A 1 202 ? -14.978 21.932 33.785 1.00 50.56 202 GLU A CA 1
ATOM 1589 C C . GLU A 1 202 ? -14.524 20.738 34.640 1.00 50.56 202 GLU A C 1
ATOM 1591 O O . GLU A 1 202 ? -14.386 19.601 34.175 1.00 50.56 202 GLU A O 1
ATOM 1596 N N . ASP A 1 203 ? -14.274 21.031 35.913 1.00 42.97 203 ASP A N 1
ATOM 1597 C CA . ASP A 1 203 ? -13.915 20.100 36.971 1.00 42.97 203 ASP A CA 1
ATOM 1598 C C . ASP A 1 203 ? -14.994 19.021 37.174 1.00 42.97 203 ASP A C 1
ATOM 1600 O O . ASP A 1 203 ? -16.085 19.286 37.682 1.00 42.97 203 ASP A O 1
ATOM 1604 N N . VAL A 1 204 ? -14.676 17.763 36.851 1.00 44.22 204 VAL A N 1
ATOM 1605 C CA . VAL A 1 204 ? -15.462 16.608 37.312 1.00 44.22 204 VAL A CA 1
ATOM 1606 C C . VAL A 1 204 ? -14.873 16.116 38.633 1.00 44.22 204 VAL A C 1
ATOM 1608 O O . VAL A 1 204 ? -13.953 15.295 38.679 1.00 44.22 204 VAL A O 1
ATOM 1611 N N . GLU A 1 205 ? -15.425 16.638 39.727 1.00 49.38 205 GLU A N 1
ATOM 1612 C CA . GLU A 1 205 ? -15.216 16.128 41.078 1.00 49.38 205 GLU A CA 1
ATOM 1613 C C . GLU A 1 205 ? -15.686 14.667 41.214 1.00 49.38 205 GLU A C 1
ATOM 1615 O O . GLU A 1 205 ? -16.838 14.319 40.973 1.00 49.38 205 GLU A O 1
ATOM 1620 N N . GLY A 1 206 ? -14.774 13.826 41.706 1.00 43.75 206 GLY A N 1
ATOM 1621 C CA . GLY A 1 206 ? -15.060 12.856 42.762 1.00 43.75 206 GLY A CA 1
ATOM 1622 C C . GLY A 1 206 ? -15.967 11.667 42.434 1.00 43.75 206 GLY A C 1
ATOM 1623 O O . GLY A 1 206 ? -17.167 11.698 42.684 1.00 43.75 206 GLY A O 1
ATOM 1624 N N . ASN A 1 207 ? -15.362 10.514 42.127 1.00 39.09 207 ASN A N 1
ATOM 1625 C CA . ASN A 1 207 ? -15.962 9.243 42.537 1.00 39.09 207 ASN A CA 1
ATOM 1626 C C . ASN A 1 207 ? -14.937 8.332 43.220 1.00 39.09 207 ASN A C 1
ATOM 1628 O O . ASN A 1 207 ? -14.142 7.626 42.600 1.00 39.09 207 ASN A O 1
ATOM 1632 N N . LYS A 1 208 ? -14.968 8.392 44.549 1.00 44.72 208 LYS A N 1
ATOM 1633 C CA . LYS A 1 208 ? -14.195 7.580 45.482 1.00 44.72 208 LYS A CA 1
ATOM 1634 C C . LYS A 1 208 ? -14.855 6.199 45.563 1.00 44.72 208 LYS A C 1
ATOM 1636 O O . LYS A 1 208 ? -15.780 6.014 46.346 1.00 44.72 208 LYS A O 1
ATOM 1641 N N . ARG A 1 209 ? -14.403 5.226 44.761 1.00 40.84 209 ARG A N 1
ATOM 1642 C CA . ARG A 1 209 ? -14.763 3.814 44.977 1.00 40.84 209 ARG A CA 1
ATOM 1643 C C . ARG A 1 209 ? -13.786 3.174 45.953 1.00 40.84 209 ARG A C 1
ATOM 1645 O O . ARG A 1 209 ? -12.597 3.034 45.686 1.00 40.84 209 ARG A O 1
ATOM 1652 N N . THR A 1 210 ? -14.342 2.858 47.111 1.00 46.12 210 THR A N 1
ATOM 1653 C CA . THR A 1 210 ? -13.802 2.007 48.163 1.00 46.12 210 THR A CA 1
ATOM 1654 C C . THR A 1 210 ? -13.419 0.640 47.610 1.00 46.12 210 THR A C 1
ATOM 1656 O O . THR A 1 210 ? -14.150 0.071 46.801 1.00 46.12 210 THR A O 1
ATOM 1659 N N . GLY A 1 211 ? -12.263 0.140 48.047 1.00 46.69 211 GLY A N 1
ATOM 1660 C CA . GLY A 1 211 ? -11.839 -1.228 47.799 1.00 46.69 211 GLY A CA 1
ATOM 1661 C C . GLY A 1 211 ? -12.733 -2.225 48.528 1.00 46.69 211 GLY A C 1
ATOM 1662 O O . GLY A 1 211 ? -13.057 -2.034 49.700 1.00 46.69 211 GLY A O 1
ATOM 1663 N N . GLU A 1 212 ? -13.090 -3.285 47.816 1.00 47.25 212 GLU A N 1
ATOM 1664 C CA . GLU A 1 212 ? -13.510 -4.552 48.395 1.00 47.25 212 GLU A CA 1
ATOM 1665 C C . GLU A 1 212 ? -12.494 -5.607 47.964 1.00 47.25 212 GLU A C 1
ATOM 1667 O O . GLU A 1 212 ? -12.244 -5.823 46.775 1.00 47.25 212 GLU A O 1
ATOM 1672 N N . ASP A 1 213 ? -11.868 -6.196 48.978 1.00 48.03 213 ASP A N 1
ATOM 1673 C CA . ASP A 1 213 ? -11.053 -7.393 48.902 1.00 48.03 213 ASP A CA 1
ATOM 1674 C C . ASP A 1 213 ? -11.896 -8.549 48.352 1.00 48.03 213 ASP A C 1
ATOM 1676 O O . ASP A 1 213 ? -12.915 -8.919 48.935 1.00 48.03 213 ASP A O 1
ATOM 1680 N N . ILE A 1 214 ? -11.447 -9.155 47.253 1.00 44.44 214 ILE A N 1
ATOM 1681 C CA . ILE A 1 214 ? -11.955 -10.449 46.792 1.00 44.44 214 ILE A CA 1
ATOM 1682 C C . ILE A 1 214 ? -10.835 -11.465 46.984 1.00 44.44 214 ILE A C 1
ATOM 1684 O O . ILE A 1 214 ? -9.839 -11.469 46.258 1.00 44.44 214 ILE A O 1
ATOM 1688 N N . GLY A 1 215 ? -10.993 -12.288 48.020 1.00 45.00 215 GLY A N 1
ATOM 1689 C CA . GLY A 1 215 ? -10.167 -13.458 48.270 1.00 45.00 215 GLY A CA 1
ATOM 1690 C C . GLY A 1 215 ? -10.390 -14.500 47.178 1.00 45.00 215 GLY A C 1
ATOM 1691 O O . GLY A 1 215 ? -11.509 -14.955 46.963 1.00 45.00 215 GLY A O 1
ATOM 1692 N N . LEU A 1 216 ? -9.310 -14.854 46.486 1.00 49.72 216 LEU A N 1
ATOM 1693 C CA . LEU A 1 216 ? -9.237 -16.015 45.607 1.00 49.72 216 LEU A CA 1
ATOM 1694 C C . LEU A 1 216 ? -8.856 -17.225 46.464 1.00 49.72 216 LEU A C 1
ATOM 1696 O O . LEU A 1 216 ? -7.680 -17.417 46.779 1.00 49.72 216 LEU A O 1
ATOM 1700 N N . GLU A 1 217 ? -9.856 -18.009 46.860 1.00 48.75 217 GLU A N 1
ATOM 1701 C CA . GLU A 1 217 ? -9.647 -19.392 47.284 1.00 48.75 217 GLU A CA 1
ATOM 1702 C C . GLU A 1 217 ? -9.501 -20.265 46.033 1.00 48.75 217 GLU A C 1
ATOM 1704 O O . GLU A 1 217 ? -10.203 -20.096 45.034 1.00 48.75 217 GLU A O 1
ATOM 1709 N N . ALA A 1 218 ? -8.483 -21.118 46.072 1.00 52.09 218 ALA A N 1
ATOM 1710 C CA . ALA A 1 218 ? -8.160 -22.076 45.038 1.00 52.09 218 ALA A CA 1
ATOM 1711 C C . ALA A 1 218 ? -8.900 -23.375 45.349 1.00 52.09 218 ALA A C 1
ATOM 1713 O O . ALA A 1 218 ? -8.564 -24.034 46.330 1.00 52.09 218 ALA A O 1
ATOM 1714 N N . ASP A 1 219 ? -9.840 -23.737 44.483 1.00 48.88 219 ASP A N 1
ATOM 1715 C CA . ASP A 1 219 ? -10.448 -25.059 44.476 1.00 48.88 219 ASP A CA 1
ATOM 1716 C C . ASP A 1 219 ? -10.010 -25.779 43.195 1.00 48.88 219 ASP A C 1
ATOM 1718 O O . ASP A 1 219 ? -10.425 -25.453 42.079 1.00 48.88 219 ASP A O 1
ATOM 1722 N N . ASP A 1 220 ? -9.104 -26.739 43.386 1.00 57.75 220 ASP A N 1
ATOM 1723 C CA . ASP A 1 220 ? -8.965 -27.920 42.544 1.00 57.75 220 ASP A CA 1
ATOM 1724 C C . ASP A 1 220 ? -10.340 -28.592 42.379 1.00 57.75 220 ASP A C 1
ATOM 1726 O O . ASP A 1 220 ? -11.085 -28.661 43.351 1.00 57.75 220 ASP A O 1
ATOM 1730 N N . GLU A 1 221 ? -10.672 -29.089 41.181 1.00 54.09 221 GLU A N 1
ATOM 1731 C CA . GLU A 1 221 ? -11.353 -30.379 40.947 1.00 54.09 221 GLU A CA 1
ATOM 1732 C C . GLU A 1 221 ? -11.758 -30.549 39.463 1.00 54.09 221 GLU A C 1
ATOM 1734 O O . GLU A 1 221 ? -12.275 -29.647 38.807 1.00 54.09 221 GLU A O 1
ATOM 1739 N N . ALA A 1 222 ? -11.561 -31.784 38.995 1.00 47.28 222 ALA A N 1
ATOM 1740 C CA . ALA A 1 222 ? -12.241 -32.471 37.895 1.00 47.28 222 ALA A CA 1
ATOM 1741 C C . ALA A 1 222 ? -12.034 -32.010 36.432 1.00 47.28 222 ALA A C 1
ATOM 1743 O O . ALA A 1 222 ? -12.680 -31.111 35.899 1.00 47.28 222 ALA A O 1
ATOM 1744 N N . SER A 1 223 ? -11.218 -32.802 35.726 1.00 52.47 223 SER A N 1
ATOM 1745 C CA . SER A 1 223 ? -11.271 -32.974 34.268 1.00 52.47 223 SER A CA 1
ATOM 1746 C C . SER A 1 223 ? -12.573 -33.656 33.827 1.00 52.47 223 SER A C 1
ATOM 1748 O O . SER A 1 223 ? -12.896 -34.713 34.372 1.00 52.47 223 SER A O 1
ATOM 1750 N N . PRO A 1 224 ? -13.254 -33.161 32.779 1.00 55.12 224 PRO A N 1
ATOM 1751 C CA . PRO A 1 224 ? -14.127 -33.979 31.958 1.00 55.12 224 PRO A CA 1
ATOM 1752 C C . PRO A 1 224 ? -13.411 -34.357 30.655 1.00 55.12 224 PRO A C 1
ATOM 1754 O O . PRO A 1 224 ? -13.106 -33.513 29.812 1.00 55.12 224 PRO A O 1
ATOM 1757 N N . GLU A 1 225 ? -13.154 -35.653 30.499 1.00 70.38 225 GLU A N 1
ATOM 1758 C CA . GLU A 1 225 ? -13.010 -36.284 29.190 1.00 70.38 225 GLU A CA 1
ATOM 1759 C C . GLU A 1 225 ? -14.383 -36.268 28.500 1.00 70.38 225 GLU A C 1
ATOM 1761 O O . GLU A 1 225 ? -15.354 -36.683 29.126 1.00 70.38 225 GLU A O 1
ATOM 1766 N N . HIS A 1 226 ? -14.463 -35.755 27.266 1.00 48.91 226 HIS A N 1
ATOM 1767 C CA . HIS A 1 226 ? -15.405 -36.111 26.185 1.00 48.91 226 HIS A CA 1
ATOM 1768 C C . HIS A 1 226 ? -15.376 -35.015 25.103 1.00 48.91 226 HIS A C 1
ATOM 1770 O O . HIS A 1 226 ? -15.710 -33.866 25.372 1.00 48.91 226 HIS A O 1
ATOM 1776 N N . ASP A 1 227 ? -14.964 -35.329 23.876 1.00 45.91 227 ASP A N 1
ATOM 1777 C CA . ASP A 1 227 ? -15.847 -35.834 22.811 1.00 45.91 227 ASP A CA 1
ATOM 1778 C C . ASP A 1 227 ? -15.147 -35.628 21.454 1.00 45.91 227 ASP A C 1
ATOM 1780 O O . ASP A 1 227 ? -14.785 -34.515 21.060 1.00 45.91 227 ASP A O 1
ATOM 1784 N N . ASP A 1 228 ? -14.906 -36.740 20.769 1.00 61.03 228 ASP A N 1
ATOM 1785 C CA . ASP A 1 228 ? -14.294 -36.797 19.453 1.00 61.03 228 ASP A CA 1
ATOM 1786 C C . ASP A 1 228 ? -15.344 -36.465 18.389 1.00 61.03 228 ASP A C 1
ATOM 1788 O O . ASP A 1 228 ? -16.278 -37.227 18.150 1.00 61.03 228 ASP A O 1
ATOM 1792 N N . GLY A 1 229 ? -15.116 -35.379 17.653 1.00 56.22 229 GLY A N 1
ATOM 1793 C CA . GLY A 1 229 ? -15.677 -35.225 16.315 1.00 56.22 229 GLY A CA 1
ATOM 1794 C C . GLY A 1 229 ? -16.760 -34.167 16.187 1.00 56.22 229 GLY A C 1
ATOM 1795 O O . GLY A 1 229 ? -17.949 -34.459 16.136 1.00 56.22 229 GLY A O 1
ATOM 1796 N N . ASN A 1 230 ? -16.327 -32.940 15.921 1.00 52.47 230 ASN A N 1
ATOM 1797 C CA . ASN A 1 230 ? -17.062 -32.107 14.987 1.00 52.47 230 ASN A CA 1
ATOM 1798 C C . ASN A 1 230 ? -16.054 -31.420 14.068 1.00 52.47 230 ASN A C 1
ATOM 1800 O O . ASN A 1 230 ? -15.219 -30.632 14.517 1.00 52.47 230 ASN A O 1
ATOM 1804 N N . ALA A 1 231 ? -16.093 -31.769 12.783 1.00 50.12 231 ALA A N 1
ATOM 1805 C CA . ALA A 1 231 ? -15.430 -31.007 11.740 1.00 50.12 231 ALA A CA 1
ATOM 1806 C C . ALA A 1 231 ? -16.166 -29.670 11.654 1.00 50.12 231 ALA A C 1
ATOM 1808 O O . ALA A 1 231 ? -17.102 -29.524 10.876 1.00 50.12 231 ALA A O 1
ATOM 1809 N N . GLY A 1 232 ? -15.781 -28.740 12.530 1.00 43.00 232 GLY A N 1
ATOM 1810 C CA . GLY A 1 232 ? -16.270 -27.377 12.494 1.00 43.00 232 GLY A CA 1
ATOM 1811 C C . GLY A 1 232 ? -16.051 -26.848 11.088 1.00 43.00 232 GLY A C 1
ATOM 1812 O O . GLY A 1 232 ? -14.910 -26.797 10.614 1.00 43.00 232 GLY A O 1
ATOM 1813 N N . GLU A 1 233 ? -17.154 -26.508 10.423 1.00 49.47 233 GLU A N 1
ATOM 1814 C CA .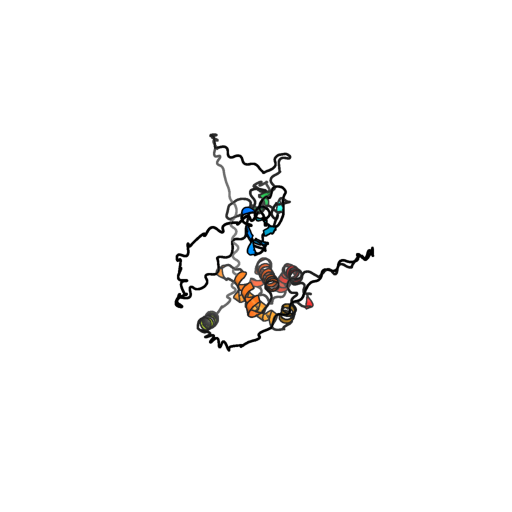 GLU A 1 233 ? -17.174 -25.444 9.434 1.00 49.47 233 GLU A CA 1
ATOM 1815 C C . GLU A 1 233 ? -16.262 -24.351 9.985 1.00 49.47 233 GLU A C 1
ATOM 1817 O O . GLU A 1 233 ? -16.529 -23.746 11.019 1.00 49.47 233 GLU A O 1
ATOM 1822 N N . LYS A 1 234 ? -15.080 -24.210 9.383 1.00 47.28 234 LYS A N 1
ATOM 1823 C CA . LYS A 1 234 ? -14.284 -23.021 9.612 1.00 47.28 234 LYS A CA 1
ATOM 1824 C C . LYS A 1 234 ? -15.094 -21.936 8.950 1.00 47.28 234 LYS A C 1
ATOM 1826 O O . LYS A 1 234 ? -15.036 -21.812 7.728 1.00 47.28 234 LYS A O 1
ATOM 1831 N N . ASP A 1 235 ? -15.854 -21.224 9.764 1.00 51.12 235 ASP A N 1
ATOM 1832 C CA . ASP A 1 235 ? -16.380 -19.908 9.468 1.00 51.12 235 ASP A CA 1
ATOM 1833 C C . ASP A 1 235 ? -15.169 -19.097 9.004 1.00 51.12 235 ASP A C 1
ATOM 1835 O O . ASP A 1 235 ? -14.360 -18.612 9.796 1.00 51.12 235 ASP A O 1
ATOM 1839 N N . GLY A 1 236 ? -14.923 -19.118 7.696 1.00 50.88 236 GLY A N 1
ATOM 1840 C CA . GLY A 1 236 ? -13.846 -18.378 7.081 1.00 50.88 236 GLY A CA 1
ATOM 1841 C C . GLY A 1 236 ? -14.249 -16.932 7.217 1.00 50.88 236 GLY A C 1
ATOM 1842 O O . GLY A 1 236 ? -14.988 -16.437 6.376 1.00 50.88 236 GLY A O 1
ATOM 1843 N N . GLU A 1 237 ? -13.845 -16.294 8.313 1.00 57.19 237 GLU A N 1
ATOM 1844 C CA . GLU A 1 237 ? -14.045 -14.872 8.536 1.00 57.19 237 GLU A CA 1
ATOM 1845 C C . GLU A 1 237 ? -13.386 -14.135 7.366 1.00 57.19 237 GLU A C 1
ATOM 1847 O O . GLU A 1 237 ? -12.189 -13.875 7.400 1.00 57.19 237 GLU A O 1
ATOM 1852 N N . GLU A 1 238 ? -14.149 -13.838 6.311 1.00 58.47 238 GLU A N 1
ATOM 1853 C CA . GLU A 1 238 ? -13.673 -13.270 5.044 1.00 58.47 238 GLU A CA 1
ATOM 1854 C C . GLU A 1 238 ? -12.777 -12.061 5.314 1.00 58.47 238 GLU A C 1
ATOM 1856 O O . GLU A 1 238 ? -13.283 -11.006 5.665 1.00 58.47 238 GLU A O 1
ATOM 1861 N N . GLU A 1 239 ? -11.451 -12.203 5.273 1.00 66.31 239 GLU A N 1
ATOM 1862 C CA . GLU A 1 239 ? -10.495 -11.175 5.700 1.00 66.31 239 GLU A CA 1
ATOM 1863 C C . GLU A 1 239 ? -10.585 -9.941 4.787 1.00 66.31 239 GLU A C 1
ATOM 1865 O O . GLU A 1 239 ? -10.132 -9.961 3.650 1.00 66.31 239 GLU A O 1
ATOM 1870 N N . GLY A 1 240 ? -11.173 -8.856 5.294 1.00 82.88 240 GLY A N 1
ATOM 1871 C CA . GLY A 1 240 ? -11.304 -7.576 4.604 1.00 82.88 240 GLY A CA 1
ATOM 1872 C C . GLY A 1 240 ? -10.945 -6.434 5.548 1.00 82.88 240 GLY A C 1
ATOM 1873 O O . GLY A 1 240 ? -11.227 -6.494 6.747 1.00 82.88 240 GLY A O 1
ATOM 1874 N N . ASN A 1 241 ? -10.309 -5.396 5.016 1.00 92.12 241 ASN A N 1
ATOM 1875 C CA . ASN A 1 241 ? -9.786 -4.261 5.775 1.00 92.12 241 ASN A CA 1
ATOM 1876 C C . ASN A 1 241 ? -10.845 -3.185 6.081 1.00 92.12 241 ASN A C 1
ATOM 1878 O O . ASN A 1 241 ? -10.613 -2.357 6.957 1.00 92.12 241 ASN A O 1
ATOM 1882 N N . CYS A 1 242 ? -12.009 -3.202 5.414 1.00 92.00 242 CYS A N 1
ATOM 1883 C CA . CYS A 1 242 ? -13.128 -2.268 5.630 1.00 92.00 242 CYS A CA 1
ATOM 1884 C C . CYS A 1 242 ? -14.286 -2.924 6.398 1.00 92.00 242 CYS A C 1
ATOM 1886 O O . CYS A 1 242 ? -15.457 -2.832 6.023 1.00 92.00 242 CYS A O 1
ATOM 1888 N N . LYS A 1 243 ? -13.967 -3.659 7.466 1.00 83.50 243 LYS A N 1
ATOM 1889 C CA . LYS A 1 243 ? -14.969 -4.407 8.241 1.00 83.50 243 LYS A CA 1
ATOM 1890 C C . LYS A 1 243 ? -15.674 -3.598 9.317 1.00 83.50 243 LYS A C 1
ATOM 1892 O O . LYS A 1 243 ? -16.712 -4.050 9.793 1.00 83.50 243 LYS A O 1
ATOM 1897 N N . SER A 1 244 ? -15.124 -2.457 9.733 1.00 89.69 244 SER A N 1
ATOM 1898 C CA . SER A 1 244 ? -15.752 -1.693 10.806 1.00 89.69 244 SER A CA 1
ATOM 1899 C C . SER A 1 244 ? -17.144 -1.225 10.368 1.00 89.69 244 SER A C 1
ATOM 1901 O O . SER A 1 244 ? -17.355 -0.826 9.220 1.00 89.69 244 SER A O 1
ATOM 1903 N N . GLU A 1 245 ? -18.113 -1.293 11.281 1.00 92.94 245 GLU A N 1
ATOM 1904 C CA . GLU A 1 245 ? -19.478 -0.833 11.012 1.00 92.94 245 GLU A CA 1
ATOM 1905 C C . GLU A 1 245 ? -19.490 0.653 10.615 1.00 92.94 245 GLU A C 1
ATOM 1907 O O . GLU A 1 245 ? -20.263 1.062 9.747 1.00 92.94 245 GLU A O 1
ATOM 1912 N N . SER A 1 246 ? -18.554 1.438 11.161 1.00 94.31 246 SER A N 1
ATOM 1913 C CA . SER A 1 246 ? -18.288 2.817 10.753 1.00 94.31 246 SER A CA 1
ATOM 1914 C C . SER A 1 246 ? -17.885 2.929 9.283 1.00 94.31 246 SER A C 1
ATOM 1916 O O . SER A 1 246 ? -18.531 3.684 8.558 1.00 94.31 246 SER A O 1
ATOM 1918 N N . ASP A 1 247 ? -16.894 2.157 8.814 1.00 95.75 247 ASP A N 1
ATOM 1919 C CA . ASP A 1 247 ? -16.425 2.219 7.419 1.00 95.75 247 ASP A CA 1
ATOM 1920 C C . ASP A 1 247 ? -17.561 1.878 6.452 1.00 95.75 247 ASP A C 1
ATOM 1922 O O . ASP A 1 247 ? -17.816 2.606 5.495 1.00 95.75 247 ASP A O 1
ATOM 1926 N N . ARG A 1 248 ? -18.311 0.808 6.739 1.00 93.75 248 ARG A N 1
ATOM 1927 C CA . ARG A 1 248 ? -19.453 0.390 5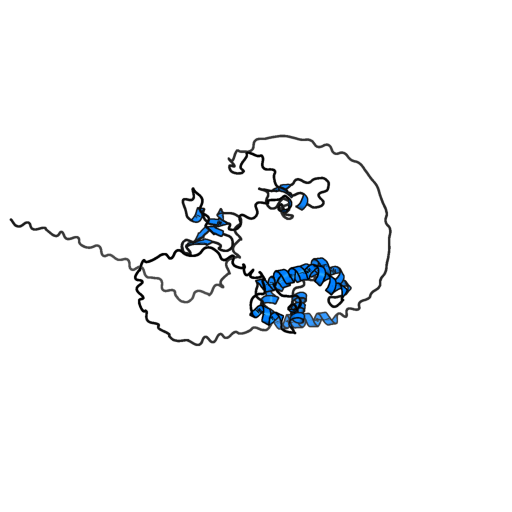.910 1.00 93.75 248 ARG A CA 1
ATOM 1928 C C . ARG A 1 248 ? -20.566 1.433 5.886 1.00 93.75 248 ARG A C 1
ATOM 1930 O O . ARG A 1 248 ? -21.195 1.630 4.851 1.00 93.75 248 ARG A O 1
ATOM 1937 N N . THR A 1 249 ? -20.820 2.094 7.012 1.00 95.12 249 THR A N 1
ATOM 1938 C CA . THR A 1 249 ? -21.829 3.159 7.096 1.00 95.12 249 THR A CA 1
ATOM 1939 C C . THR A 1 249 ? -21.399 4.391 6.309 1.00 95.12 249 THR A C 1
ATOM 1941 O O . THR A 1 249 ? -22.233 5.011 5.656 1.00 95.12 249 THR A O 1
ATOM 1944 N N . ILE A 1 250 ? -20.108 4.732 6.338 1.00 95.88 250 ILE A N 1
ATOM 1945 C CA . ILE A 1 250 ? -19.545 5.830 5.549 1.00 95.88 250 ILE A CA 1
ATOM 1946 C C . ILE A 1 250 ? -19.671 5.511 4.064 1.00 95.88 250 ILE A C 1
ATOM 1948 O O . ILE A 1 250 ? -20.263 6.303 3.348 1.00 95.88 250 ILE A O 1
ATOM 1952 N N . LEU A 1 251 ? -19.202 4.346 3.613 1.00 94.75 251 LEU A N 1
ATOM 1953 C CA . LEU A 1 251 ? -19.162 3.995 2.187 1.00 94.75 251 LEU A CA 1
ATOM 1954 C C . LEU A 1 251 ? -20.542 3.881 1.526 1.00 94.75 251 LEU A C 1
ATOM 1956 O O . LEU A 1 251 ? -20.650 4.049 0.318 1.00 94.75 251 LEU A O 1
ATOM 1960 N N . LYS A 1 252 ? -21.602 3.652 2.307 1.00 95.06 252 LYS A N 1
ATOM 1961 C CA . LYS A 1 252 ? -22.987 3.621 1.810 1.00 95.06 252 LYS A CA 1
ATOM 1962 C C . LYS A 1 252 ? -23.596 5.003 1.571 1.00 95.06 252 LYS A C 1
ATOM 1964 O O . LYS A 1 252 ? -24.716 5.077 1.062 1.00 95.06 252 LYS A O 1
ATOM 1969 N N . LYS A 1 253 ? -22.936 6.092 1.976 1.00 95.94 253 LYS A N 1
ATOM 1970 C CA . LYS A 1 253 ? -23.497 7.430 1.775 1.00 95.94 253 LYS A CA 1
ATOM 1971 C C . LYS A 1 253 ? -23.389 7.843 0.295 1.00 95.94 253 LYS A C 1
ATOM 1973 O O . LYS A 1 253 ? -22.368 7.583 -0.338 1.00 95.94 253 LYS A O 1
ATOM 1978 N N . PRO A 1 254 ? -24.419 8.498 -0.270 1.00 95.19 254 PRO A N 1
ATOM 1979 C CA . PRO A 1 254 ? -24.467 8.829 -1.698 1.00 95.19 254 PRO A CA 1
ATOM 1980 C C . PRO A 1 254 ? -23.444 9.892 -2.135 1.00 95.19 254 PRO A C 1
ATOM 1982 O O . PRO A 1 254 ? -23.197 10.036 -3.327 1.00 95.19 254 PRO A O 1
ATOM 1985 N N . ASP A 1 255 ? -22.866 10.638 -1.194 1.00 95.69 255 ASP A N 1
ATOM 1986 C CA . ASP A 1 255 ? -21.853 11.681 -1.400 1.00 95.69 255 ASP A CA 1
ATOM 1987 C C . ASP A 1 255 ? -20.411 11.140 -1.423 1.00 95.69 255 ASP A C 1
ATOM 1989 O O . ASP A 1 255 ? -19.500 11.819 -1.897 1.00 95.69 255 ASP A O 1
ATOM 1993 N N . VAL A 1 256 ? -20.187 9.898 -0.978 1.00 95.06 256 VAL A N 1
ATOM 1994 C CA . VAL A 1 256 ? -18.846 9.291 -0.930 1.00 95.06 256 VAL A CA 1
ATOM 1995 C C . VAL A 1 256 ? -18.124 9.252 -2.279 1.00 95.06 256 VAL A C 1
ATOM 1997 O O . VAL A 1 256 ? -16.937 9.577 -2.283 1.00 95.06 256 VAL A O 1
ATOM 2000 N N . PRO A 1 257 ? -18.754 8.901 -3.420 1.00 93.81 257 PRO A N 1
ATOM 2001 C CA . PRO A 1 257 ? -18.053 8.899 -4.705 1.00 93.81 257 PRO A CA 1
ATOM 2002 C C . PRO A 1 257 ? -17.457 10.272 -5.057 1.00 93.81 257 PRO A C 1
ATOM 2004 O O . PRO A 1 257 ? -16.343 10.358 -5.579 1.00 93.81 257 PRO A O 1
ATOM 2007 N N . GLU A 1 258 ? -18.181 11.350 -4.743 1.00 94.62 258 GLU A N 1
ATOM 2008 C CA . GLU A 1 258 ? -17.746 12.725 -4.996 1.00 94.62 258 GLU A CA 1
ATOM 2009 C C . GLU A 1 258 ? -16.597 13.126 -4.059 1.00 94.62 258 GLU A C 1
ATOM 2011 O O . GLU A 1 258 ? -15.593 13.696 -4.491 1.00 94.62 258 GLU A O 1
ATOM 2016 N N . GLU A 1 259 ? -16.692 12.775 -2.777 1.00 96.31 259 GLU A N 1
ATOM 2017 C CA . GLU A 1 259 ? -15.636 13.051 -1.799 1.00 96.31 259 GLU A CA 1
ATOM 2018 C C . GLU A 1 259 ? -14.357 12.237 -2.068 1.00 96.31 259 GLU A C 1
ATOM 2020 O O . GLU A 1 259 ? -13.249 12.768 -1.963 1.00 96.31 259 GLU A O 1
ATOM 2025 N N . LEU A 1 260 ? -14.475 10.971 -2.487 1.00 95.06 260 LEU A N 1
ATOM 2026 C CA . LEU A 1 260 ? -13.331 10.147 -2.898 1.00 95.06 260 LEU A CA 1
ATOM 2027 C C . LEU A 1 260 ? -12.584 10.773 -4.081 1.00 95.06 260 LEU A C 1
ATOM 2029 O O . LEU A 1 260 ? -11.351 10.794 -4.097 1.00 95.06 260 LEU A O 1
ATOM 2033 N N . GLU A 1 261 ? -13.309 11.331 -5.050 1.00 92.94 261 GLU A N 1
ATOM 2034 C CA . GLU A 1 261 ? -12.697 12.067 -6.151 1.00 92.94 261 GLU A CA 1
ATOM 2035 C C . GLU A 1 261 ? -11.975 13.329 -5.669 1.00 92.94 261 GLU A C 1
ATOM 2037 O O . GLU A 1 261 ? -10.825 13.553 -6.061 1.00 92.94 261 GLU A O 1
ATOM 2042 N N . LYS A 1 262 ? -12.620 14.148 -4.827 1.00 96.38 262 LYS A N 1
ATOM 2043 C CA . LYS A 1 262 ? -12.001 15.359 -4.258 1.00 96.38 262 LYS A CA 1
ATOM 2044 C C . LYS A 1 262 ? -10.705 15.020 -3.527 1.00 96.38 262 LYS A C 1
ATOM 2046 O O . LYS A 1 262 ? -9.709 15.727 -3.665 1.00 96.38 262 LYS A O 1
ATOM 2051 N N . ILE A 1 263 ? -10.677 13.908 -2.794 1.00 96.75 263 ILE A N 1
ATOM 2052 C CA . ILE A 1 263 ? -9.464 13.418 -2.129 1.00 96.75 263 ILE A CA 1
ATOM 2053 C C . ILE A 1 263 ? -8.395 13.019 -3.151 1.00 96.75 263 ILE A C 1
ATOM 2055 O O . ILE A 1 263 ? -7.226 13.388 -2.986 1.00 96.75 263 ILE A O 1
ATOM 2059 N N . GLY A 1 264 ? -8.775 12.300 -4.210 1.00 94.25 264 GLY A N 1
ATOM 2060 C CA . GLY A 1 264 ? -7.864 11.890 -5.278 1.00 94.25 264 GLY A CA 1
ATOM 2061 C C . GLY A 1 264 ? -7.205 13.080 -5.978 1.00 94.25 264 GLY A C 1
ATOM 2062 O O . GLY A 1 264 ? -5.981 13.108 -6.133 1.00 94.25 264 GLY A O 1
ATOM 2063 N N . THR A 1 265 ? -7.988 14.102 -6.332 1.00 93.81 265 THR A N 1
ATOM 2064 C CA . THR A 1 265 ? -7.484 15.328 -6.972 1.00 93.81 265 THR A CA 1
ATOM 2065 C C . THR A 1 265 ? -6.641 16.167 -6.010 1.00 93.81 265 THR A C 1
ATOM 2067 O O . THR A 1 265 ? -5.538 16.577 -6.370 1.00 93.81 265 THR A O 1
ATOM 2070 N N . ALA A 1 266 ? -7.068 16.334 -4.754 1.00 96.31 266 ALA A N 1
ATOM 2071 C CA . ALA A 1 266 ? -6.302 17.053 -3.732 1.00 96.31 266 ALA A CA 1
ATOM 2072 C C . ALA A 1 266 ? -4.965 16.370 -3.390 1.00 96.31 266 ALA A C 1
ATOM 2074 O O . ALA A 1 266 ? -4.003 17.027 -2.969 1.00 96.31 266 ALA A O 1
ATOM 2075 N N . SER A 1 267 ? -4.884 15.050 -3.561 1.00 96.69 267 SER A N 1
ATOM 2076 C CA . SER A 1 267 ? -3.680 14.254 -3.297 1.00 96.69 267 SER A CA 1
ATOM 2077 C C . SER A 1 267 ? -2.750 14.133 -4.501 1.00 96.69 267 SER A C 1
ATOM 2079 O O . SER A 1 267 ? -1.628 13.632 -4.362 1.00 96.69 267 SER A O 1
ATOM 2081 N N . TRP A 1 268 ? -3.182 14.592 -5.675 1.00 94.69 268 TRP A N 1
ATOM 2082 C CA . TRP A 1 268 ? -2.395 14.551 -6.897 1.00 94.69 268 TRP A CA 1
ATOM 2083 C C . TRP A 1 268 ? -1.237 15.552 -6.858 1.00 94.69 268 TRP A C 1
ATOM 2085 O O . TRP A 1 268 ? -1.391 16.722 -6.515 1.00 94.69 268 TRP A O 1
ATOM 2095 N N . SER A 1 269 ? -0.041 15.100 -7.238 1.00 94.81 269 SER A N 1
ATOM 2096 C CA . SER A 1 269 ? 1.120 15.969 -7.420 1.00 94.81 269 SER A CA 1
ATOM 2097 C C . SER A 1 269 ? 1.400 16.147 -8.905 1.00 94.81 269 SER A C 1
ATOM 2099 O O . SER A 1 269 ? 1.971 15.255 -9.529 1.00 94.81 269 SER A O 1
ATOM 2101 N N . THR A 1 270 ? 1.098 17.329 -9.446 1.00 92.19 270 THR A N 1
ATOM 2102 C CA . THR A 1 270 ? 1.424 17.708 -10.836 1.00 92.19 270 THR A CA 1
ATOM 2103 C C . THR A 1 270 ? 2.918 17.576 -11.127 1.00 92.19 270 THR A C 1
ATOM 2105 O O . THR A 1 270 ? 3.313 17.060 -12.164 1.00 92.19 270 THR A O 1
ATOM 2108 N N . ARG A 1 271 ? 3.774 17.939 -10.164 1.00 93.25 271 ARG A N 1
ATOM 2109 C CA . ARG A 1 271 ? 5.234 17.822 -10.300 1.00 93.25 271 ARG A CA 1
ATOM 2110 C C . ARG A 1 271 ? 5.723 16.377 -10.410 1.00 93.25 271 ARG A C 1
ATOM 2112 O O . ARG A 1 271 ? 6.716 16.120 -11.083 1.00 93.25 271 ARG A O 1
ATOM 2119 N N . ARG A 1 272 ? 5.095 15.446 -9.687 1.00 89.25 272 ARG A N 1
ATOM 2120 C CA . ARG A 1 272 ? 5.523 14.037 -9.642 1.00 89.25 272 ARG A CA 1
ATOM 2121 C C . ARG A 1 272 ? 4.663 13.123 -10.511 1.00 89.25 272 ARG A C 1
ATOM 2123 O O . ARG A 1 272 ? 4.957 11.932 -10.544 1.00 89.25 272 ARG A O 1
ATOM 2130 N N . TRP A 1 273 ? 3.634 13.672 -11.162 1.00 90.12 273 TRP A N 1
ATOM 2131 C CA . TRP A 1 273 ? 2.638 12.946 -11.951 1.00 90.12 273 TRP A CA 1
ATOM 2132 C C . TRP A 1 273 ? 2.127 11.689 -11.235 1.00 90.12 273 TRP A C 1
ATOM 2134 O O . TRP A 1 273 ? 2.010 10.619 -11.825 1.00 90.12 273 TRP A O 1
ATOM 2144 N N . LYS A 1 274 ? 1.907 11.804 -9.920 1.00 93.44 274 LYS A N 1
ATOM 2145 C CA . LYS A 1 274 ? 1.460 10.700 -9.067 1.00 93.44 274 LYS A CA 1
ATOM 2146 C C . LYS A 1 274 ? 0.729 11.202 -7.835 1.00 93.44 274 LYS A C 1
ATOM 2148 O O . LYS A 1 274 ? 0.933 12.338 -7.396 1.00 93.44 274 LYS A O 1
ATOM 2153 N N . ILE A 1 275 ? -0.034 10.306 -7.226 1.00 94.81 275 ILE A N 1
ATOM 2154 C CA . ILE A 1 275 ? -0.690 10.546 -5.944 1.00 94.81 275 ILE A CA 1
ATOM 2155 C C . ILE A 1 275 ? 0.351 10.541 -4.823 1.00 94.81 275 ILE A C 1
ATOM 2157 O O . ILE A 1 275 ? 1.277 9.725 -4.774 1.00 94.81 275 ILE A O 1
ATOM 2161 N N . VAL A 1 276 ? 0.234 11.504 -3.914 1.00 96.56 276 VAL A N 1
ATOM 2162 C CA . VAL A 1 276 ? 1.031 11.551 -2.690 1.00 96.56 276 VAL A CA 1
ATOM 2163 C C . VAL A 1 276 ? 0.340 10.675 -1.651 1.00 96.56 276 VAL A C 1
ATOM 2165 O O . VAL A 1 276 ? -0.533 11.142 -0.928 1.00 96.56 276 VAL A O 1
ATOM 2168 N N . ARG A 1 277 ? 0.746 9.402 -1.586 1.00 96.75 277 ARG A N 1
ATOM 2169 C CA . ARG A 1 277 ? 0.164 8.359 -0.720 1.00 96.75 277 ARG A CA 1
ATOM 2170 C C . ARG A 1 277 ? -0.137 8.822 0.709 1.00 96.75 277 ARG A C 1
ATOM 2172 O O . ARG A 1 277 ? -1.257 8.653 1.168 1.00 96.75 277 ARG A O 1
ATOM 2179 N N . GLU A 1 278 ? 0.826 9.450 1.384 1.00 96.44 278 GLU A N 1
ATOM 2180 C CA . GLU A 1 278 ? 0.657 9.949 2.761 1.00 96.44 278 GLU A CA 1
ATOM 2181 C C . GLU A 1 278 ? -0.453 11.005 2.876 1.00 96.44 278 GLU A C 1
ATOM 2183 O O . GLU A 1 278 ? -1.247 10.968 3.812 1.00 96.44 278 GLU A O 1
ATOM 2188 N N . LYS A 1 279 ? -0.548 11.914 1.896 1.00 97.56 279 LYS A N 1
ATOM 2189 C CA . LYS A 1 279 ? -1.589 12.948 1.851 1.00 97.56 279 LYS A CA 1
ATOM 2190 C C . LYS A 1 279 ? -2.965 12.329 1.597 1.00 97.56 279 LYS A C 1
ATOM 2192 O O . LYS A 1 279 ? -3.914 12.677 2.288 1.00 97.56 279 LYS A O 1
ATOM 2197 N N . SER A 1 280 ? -3.051 11.385 0.659 1.00 97.50 280 SER A N 1
ATOM 2198 C CA . SER A 1 280 ? -4.299 10.679 0.341 1.00 97.50 280 SER A CA 1
ATOM 2199 C C . SER A 1 280 ? -4.808 9.870 1.526 1.00 97.50 280 SER A C 1
ATOM 2201 O O . SER A 1 280 ? -5.980 9.968 1.868 1.00 97.50 280 SER A O 1
ATOM 2203 N N . LEU A 1 281 ? -3.920 9.124 2.191 1.00 97.62 281 LEU A N 1
ATOM 2204 C CA . LEU A 1 281 ? -4.262 8.343 3.378 1.00 97.62 281 LEU A CA 1
ATOM 2205 C C . LEU A 1 281 ? -4.811 9.248 4.486 1.00 97.62 281 LEU A C 1
ATOM 2207 O O . LEU A 1 281 ? -5.883 8.978 5.020 1.00 97.62 281 LEU A O 1
ATOM 2211 N N . LYS A 1 282 ? -4.113 10.356 4.768 1.00 97.56 282 LYS A N 1
ATOM 2212 C CA . LYS A 1 282 ? -4.542 11.350 5.756 1.00 97.56 282 LYS A CA 1
ATOM 2213 C C . LYS A 1 282 ? -5.930 11.907 5.430 1.00 97.56 282 LYS A C 1
ATOM 2215 O O . LYS A 1 282 ? -6.778 11.966 6.310 1.00 97.56 282 LYS A O 1
ATOM 2220 N N . LEU A 1 283 ? -6.186 12.262 4.171 1.00 97.62 283 LEU A N 1
ATOM 2221 C CA . LEU A 1 283 ? -7.482 12.799 3.756 1.00 97.62 283 LEU A CA 1
ATOM 2222 C C . LEU A 1 283 ? -8.616 11.767 3.848 1.00 97.62 283 LEU A C 1
ATOM 2224 O O . LEU A 1 283 ? -9.696 12.128 4.299 1.00 97.62 283 LEU A O 1
ATOM 2228 N N . HIS A 1 284 ? -8.399 10.494 3.499 1.00 97.31 284 HIS A N 1
ATOM 2229 C CA . HIS A 1 284 ? -9.421 9.457 3.715 1.00 97.31 284 HIS A CA 1
ATOM 2230 C C . HIS A 1 284 ? -9.759 9.283 5.202 1.00 97.31 284 HIS A C 1
ATOM 2232 O O . HIS A 1 284 ? -10.929 9.153 5.557 1.00 97.31 284 HIS A O 1
ATOM 2238 N N . MET A 1 285 ? -8.756 9.346 6.077 1.00 96.56 285 MET A N 1
ATOM 2239 C CA . MET A 1 285 ? -8.978 9.239 7.517 1.00 96.56 285 MET A CA 1
ATOM 2240 C C . MET A 1 285 ? -9.655 10.487 8.096 1.00 96.56 285 MET A C 1
ATOM 2242 O O . MET A 1 285 ? -10.575 10.362 8.886 1.00 96.56 285 MET A O 1
ATOM 2246 N N . GLU A 1 286 ? -9.246 11.694 7.709 1.00 96.69 286 GLU A N 1
ATOM 2247 C CA . GLU A 1 286 ? -9.752 12.932 8.323 1.00 96.69 286 GLU A CA 1
ATOM 2248 C C . GLU A 1 286 ? -11.059 13.433 7.702 1.00 96.69 286 GLU A C 1
ATOM 2250 O O . GLU A 1 286 ? -11.921 13.938 8.416 1.00 96.69 286 GLU A O 1
ATOM 2255 N N . LYS A 1 287 ? -11.222 13.319 6.376 1.00 96.69 287 LYS A N 1
ATOM 2256 C CA . LYS A 1 287 ? -12.406 13.834 5.666 1.00 96.69 287 LYS A CA 1
ATOM 2257 C C . LYS A 1 287 ? -13.537 12.817 5.613 1.00 96.69 287 LYS A C 1
ATOM 2259 O O . LYS A 1 287 ? -14.688 13.193 5.800 1.00 96.69 287 LYS A O 1
ATOM 2264 N N . LEU A 1 288 ? -13.216 11.541 5.388 1.00 95.62 288 LEU A N 1
ATOM 2265 C CA . LEU A 1 288 ? -14.226 10.480 5.334 1.00 95.62 288 LEU A CA 1
ATOM 2266 C C . LEU A 1 288 ? -14.384 9.734 6.657 1.00 95.62 288 LEU A C 1
ATOM 2268 O O . LEU A 1 288 ? -15.365 9.017 6.808 1.00 95.62 288 LEU A O 1
ATOM 2272 N N . ASN A 1 289 ? -13.474 9.918 7.620 1.00 96.62 289 ASN A N 1
ATOM 2273 C CA . ASN A 1 289 ? -13.469 9.183 8.887 1.00 96.62 289 ASN A CA 1
ATOM 2274 C C . ASN A 1 289 ? -13.346 7.658 8.702 1.00 96.62 289 ASN A C 1
ATOM 2276 O O . ASN A 1 289 ? -13.893 6.881 9.485 1.00 96.62 289 ASN A O 1
ATOM 2280 N N . LEU A 1 290 ? -12.649 7.233 7.640 1.00 96.69 290 LEU A N 1
ATOM 2281 C CA . LEU A 1 290 ? -12.358 5.826 7.378 1.00 96.69 290 LEU A CA 1
ATOM 2282 C C . LEU A 1 290 ? -11.226 5.330 8.283 1.00 96.69 290 LEU A C 1
ATOM 2284 O O . LEU A 1 290 ? -10.276 6.056 8.588 1.00 96.69 290 LEU A O 1
ATOM 2288 N N . SER A 1 291 ? -11.275 4.053 8.650 1.00 96.75 291 SER A N 1
ATOM 2289 C CA . SER A 1 291 ? -10.177 3.386 9.344 1.00 96.75 291 SER A CA 1
ATOM 2290 C C . SER A 1 291 ? -8.894 3.399 8.504 1.00 96.75 291 SER A C 1
ATOM 2292 O O . SER A 1 291 ? -8.926 3.467 7.272 1.00 96.75 291 SER A O 1
ATOM 2294 N N . GLU A 1 292 ? -7.733 3.318 9.158 1.00 95.94 292 GLU A N 1
ATOM 2295 C CA . GLU A 1 292 ? -6.427 3.335 8.480 1.00 95.94 292 GLU A CA 1
ATOM 2296 C C . GLU A 1 292 ? -6.283 2.184 7.466 1.00 95.94 292 GLU A C 1
ATOM 2298 O O . GLU A 1 292 ? -5.804 2.377 6.343 1.00 95.94 292 GLU A O 1
ATOM 2303 N N . LEU A 1 293 ? -6.746 0.985 7.839 1.00 95.50 293 LEU A N 1
ATOM 2304 C CA . LEU A 1 293 ? -6.704 -0.197 6.977 1.00 95.50 293 LEU A CA 1
ATOM 2305 C C . LEU A 1 293 ? -7.619 -0.029 5.758 1.00 95.50 293 LEU A C 1
ATOM 2307 O O . LEU A 1 293 ? -7.193 -0.303 4.637 1.00 95.50 293 LEU A O 1
ATOM 2311 N N . CYS A 1 294 ? -8.839 0.476 5.957 1.00 96.94 294 CYS A N 1
ATOM 2312 C CA . CYS A 1 294 ? -9.768 0.729 4.861 1.00 96.94 294 CYS A CA 1
ATOM 2313 C C . CYS A 1 294 ? -9.265 1.843 3.929 1.00 96.94 294 CYS A C 1
ATOM 2315 O O . CYS A 1 294 ? -9.241 1.684 2.709 1.00 96.94 294 CYS A O 1
ATOM 2317 N N . SER A 1 295 ? -8.759 2.936 4.505 1.00 96.81 295 SER A N 1
ATOM 2318 C CA . SER A 1 295 ? -8.155 4.052 3.770 1.00 96.81 295 SER A CA 1
ATOM 2319 C C . SER A 1 295 ? -6.999 3.588 2.882 1.00 96.81 295 SER A C 1
ATOM 2321 O O . SER A 1 295 ? -6.880 4.024 1.739 1.00 96.81 295 SER A O 1
ATOM 2323 N N . THR A 1 296 ? -6.174 2.655 3.368 1.00 96.69 296 THR A N 1
ATOM 2324 C CA . THR A 1 296 ? -5.059 2.093 2.591 1.00 96.69 296 THR A CA 1
ATOM 2325 C C . THR A 1 296 ? -5.539 1.420 1.302 1.00 96.69 296 THR A C 1
ATOM 2327 O O . THR A 1 296 ? -4.921 1.627 0.258 1.00 96.69 296 THR A O 1
ATOM 2330 N N . CYS A 1 297 ? -6.671 0.706 1.334 1.00 97.25 297 CYS A N 1
ATOM 2331 C CA . CYS A 1 297 ? -7.247 0.075 0.143 1.00 97.25 297 CYS A CA 1
ATOM 2332 C C . CYS A 1 297 ? -7.598 1.096 -0.952 1.00 97.25 297 CYS A C 1
ATOM 2334 O O . CYS A 1 297 ? -7.263 0.890 -2.118 1.00 97.25 297 CYS A O 1
ATOM 2336 N N . PHE A 1 298 ? -8.226 2.219 -0.590 1.00 96.56 298 PHE A N 1
ATOM 2337 C CA . PHE A 1 298 ? -8.586 3.268 -1.554 1.00 96.56 298 PHE A CA 1
ATOM 2338 C C . PHE A 1 298 ? -7.359 3.971 -2.140 1.00 96.56 298 PHE A C 1
ATOM 2340 O O . PHE A 1 298 ? -7.312 4.265 -3.340 1.00 96.56 298 PHE A O 1
ATOM 2347 N N . VAL A 1 299 ? -6.323 4.184 -1.324 1.00 97.12 299 VAL A N 1
ATOM 2348 C CA . VAL A 1 299 ? -5.063 4.751 -1.814 1.00 97.12 299 VAL A CA 1
ATOM 2349 C C . VAL A 1 299 ? -4.368 3.794 -2.785 1.00 97.12 299 VAL A C 1
ATOM 2351 O O . VAL A 1 299 ? -3.877 4.236 -3.823 1.00 97.12 299 VAL A O 1
ATOM 2354 N N . ASP A 1 300 ? -4.378 2.488 -2.508 1.00 95.75 300 ASP A N 1
ATOM 2355 C CA . ASP A 1 300 ? -3.790 1.477 -3.394 1.00 95.75 300 ASP A CA 1
ATOM 2356 C C . ASP A 1 300 ? -4.511 1.392 -4.749 1.00 95.75 300 ASP A C 1
ATOM 2358 O O . ASP A 1 300 ? -3.859 1.264 -5.788 1.00 95.75 300 ASP A O 1
ATOM 2362 N N . VAL A 1 301 ? -5.838 1.541 -4.778 1.00 95.50 301 VAL A N 1
ATOM 2363 C CA . VAL A 1 301 ? -6.612 1.614 -6.032 1.00 95.50 301 VAL A CA 1
ATOM 2364 C C . VAL A 1 301 ? -6.313 2.877 -6.818 1.00 95.50 301 VAL A C 1
ATOM 2366 O O . VAL A 1 301 ? -6.221 2.840 -8.047 1.00 95.50 301 VAL A O 1
ATOM 2369 N N . SER A 1 302 ? -6.118 3.992 -6.125 1.00 94.94 302 SER A N 1
ATOM 2370 C CA . SER A 1 302 ? -5.770 5.254 -6.769 1.00 94.94 302 SER A CA 1
ATOM 2371 C C . SER A 1 302 ? -4.353 5.184 -7.369 1.00 94.94 302 SER A C 1
ATOM 2373 O O . SER A 1 302 ? -4.126 5.569 -8.521 1.00 94.94 302 SER A O 1
ATOM 2375 N N . ASP A 1 303 ? -3.403 4.579 -6.649 1.00 95.00 303 ASP A N 1
ATOM 2376 C CA . ASP A 1 303 ? -2.069 4.241 -7.164 1.00 95.00 303 ASP A CA 1
ATOM 2377 C C . ASP A 1 303 ? -2.143 3.249 -8.342 1.00 95.00 303 ASP A C 1
ATOM 2379 O O . ASP A 1 303 ? -1.378 3.366 -9.299 1.00 95.00 303 ASP A O 1
ATOM 2383 N N . CYS A 1 304 ? -3.051 2.271 -8.305 1.00 96.62 304 CYS A N 1
ATOM 2384 C CA . CYS A 1 304 ? -3.268 1.329 -9.403 1.00 96.62 304 CYS A CA 1
ATOM 2385 C C . CYS A 1 304 ? -3.800 2.035 -10.658 1.00 96.62 304 CYS A C 1
ATOM 2387 O O . CYS A 1 304 ? -3.243 1.870 -11.745 1.00 96.62 304 CYS A O 1
ATOM 2389 N N . SER A 1 305 ? -4.828 2.870 -10.503 1.00 95.38 305 SER A N 1
ATOM 2390 C CA . SER A 1 305 ? -5.475 3.603 -11.598 1.00 95.38 305 SER A CA 1
ATOM 2391 C C . SER A 1 305 ? -4.485 4.524 -12.309 1.00 95.38 305 SER A C 1
ATOM 2393 O O . SER A 1 305 ? -4.439 4.587 -13.536 1.00 95.38 305 SER A O 1
ATOM 2395 N N . THR A 1 306 ? -3.614 5.181 -11.543 1.00 94.38 306 THR A N 1
ATOM 2396 C CA . THR A 1 306 ? -2.576 6.073 -12.079 1.00 94.38 306 THR A CA 1
ATOM 2397 C C . THR A 1 306 ? -1.398 5.334 -12.716 1.00 94.38 306 THR A C 1
ATOM 2399 O O . THR A 1 306 ? -0.667 5.922 -13.506 1.00 94.38 306 THR A O 1
ATOM 2402 N N . LYS A 1 307 ? -1.204 4.043 -12.434 1.00 95.31 307 LYS A N 1
ATOM 2403 C CA . LYS A 1 307 ? -0.176 3.226 -13.100 1.00 95.31 307 LYS A CA 1
ATOM 2404 C C . LYS A 1 307 ? -0.697 2.550 -14.360 1.00 95.31 307 LYS A C 1
ATOM 2406 O O . LYS A 1 307 ? -0.001 2.542 -15.369 1.00 95.31 307 LYS A O 1
ATOM 2411 N N . ASN A 1 308 ? -1.903 1.992 -14.299 1.00 97.00 308 ASN A N 1
ATOM 2412 C CA . ASN A 1 308 ? -2.436 1.137 -15.360 1.00 97.00 308 ASN A CA 1
ATOM 2413 C C . ASN A 1 308 ? -3.364 1.885 -16.326 1.00 97.00 308 ASN A C 1
ATOM 2415 O O . ASN A 1 308 ? -3.395 1.562 -17.508 1.00 97.00 308 ASN A O 1
ATOM 2419 N N . CYS A 1 309 ? -4.077 2.912 -15.854 1.00 97.00 309 CYS A N 1
ATOM 2420 C CA . CYS A 1 309 ? -5.136 3.584 -16.616 1.00 97.00 309 CYS A CA 1
ATOM 2421 C C . CYS A 1 309 ? -4.863 5.069 -16.885 1.00 97.00 309 CYS A C 1
ATOM 2423 O O . CYS A 1 309 ? -5.722 5.769 -17.420 1.00 97.00 309 CYS A O 1
ATOM 2425 N N . PHE A 1 310 ? -3.672 5.576 -16.549 1.00 95.19 310 PHE A N 1
ATOM 2426 C CA . PHE A 1 310 ? -3.369 7.008 -16.633 1.00 95.19 310 PHE A CA 1
ATOM 2427 C C . PHE A 1 310 ? -3.502 7.591 -18.040 1.00 95.19 310 PHE A C 1
ATOM 2429 O O . PHE A 1 310 ? -4.029 8.688 -18.188 1.00 95.19 310 PHE A O 1
ATOM 2436 N N . SER A 1 311 ? -3.078 6.871 -19.082 1.00 95.81 311 SER A N 1
ATOM 2437 C CA . SER A 1 311 ? -3.172 7.370 -20.461 1.00 95.81 311 SER A CA 1
ATOM 2438 C C . SER A 1 311 ? -4.622 7.595 -20.905 1.00 95.81 311 SER A C 1
ATOM 2440 O O . SER A 1 311 ? -4.910 8.588 -21.573 1.00 95.81 311 SER A O 1
ATOM 2442 N N . LEU A 1 312 ? -5.545 6.713 -20.507 1.00 96.62 312 LEU A N 1
ATOM 2443 C CA . LEU A 1 312 ? -6.978 6.854 -20.773 1.00 96.62 312 LEU A CA 1
ATOM 2444 C C . LEU A 1 312 ? -7.590 7.957 -19.912 1.00 96.62 312 LEU A C 1
ATOM 2446 O O . LEU A 1 312 ? -8.273 8.830 -20.446 1.00 96.62 312 LEU A O 1
ATOM 2450 N N . LEU A 1 313 ? -7.270 7.977 -18.615 1.00 94.06 313 LEU A N 1
ATOM 2451 C CA . LEU A 1 313 ? -7.744 9.001 -17.685 1.00 94.06 313 LEU A CA 1
ATOM 2452 C C . LEU A 1 313 ? -7.323 10.411 -18.113 1.00 94.06 313 LEU A C 1
ATOM 2454 O O . LEU A 1 313 ? -8.147 11.320 -18.091 1.00 94.06 313 LEU A O 1
ATOM 2458 N N . ALA A 1 314 ? -6.081 10.587 -18.565 1.00 93.44 314 ALA A N 1
ATOM 2459 C CA . ALA A 1 314 ? -5.567 11.874 -19.022 1.00 93.44 314 ALA A CA 1
ATOM 2460 C C . ALA A 1 314 ? -6.192 12.328 -20.351 1.00 93.44 314 ALA A C 1
ATOM 2462 O O . ALA A 1 314 ? -6.425 13.517 -20.541 1.00 93.44 314 ALA A O 1
ATOM 2463 N N . ARG A 1 315 ? -6.463 11.400 -21.281 1.00 96.62 315 ARG A N 1
ATOM 2464 C CA . ARG A 1 315 ? -6.976 11.743 -22.621 1.00 96.62 315 ARG A CA 1
ATOM 2465 C C . ARG A 1 315 ? -8.491 11.883 -22.682 1.00 96.62 315 ARG A C 1
ATOM 2467 O O . ARG A 1 315 ? -8.988 12.697 -23.451 1.00 96.62 315 ARG A O 1
ATOM 2474 N N . LYS A 1 316 ? -9.216 11.042 -21.946 1.00 96.62 316 LYS A N 1
ATOM 2475 C CA . LYS A 1 316 ? -10.677 10.917 -22.043 1.00 96.62 316 LYS A CA 1
ATOM 2476 C C . LYS A 1 316 ? -11.403 11.369 -20.778 1.00 96.62 316 LYS A C 1
ATOM 2478 O O . LYS A 1 316 ? -12.616 11.540 -20.809 1.00 96.62 316 LYS A O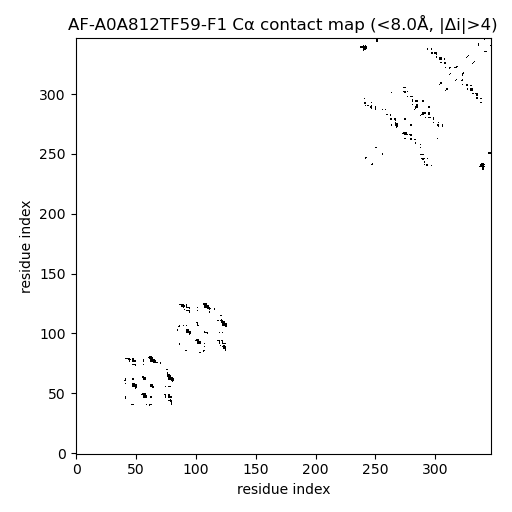 1
ATOM 2483 N N . GLY A 1 317 ? -10.678 11.581 -19.681 1.00 93.12 317 GLY A N 1
ATOM 2484 C CA . GLY A 1 317 ? -11.261 11.879 -18.379 1.00 93.12 317 GLY A CA 1
ATOM 2485 C C . GLY A 1 317 ? -11.774 10.626 -17.667 1.00 93.12 317 GLY A C 1
ATOM 2486 O O . GLY A 1 317 ? -11.877 9.539 -18.242 1.00 93.12 317 GLY A O 1
ATOM 2487 N N . LYS A 1 318 ? -12.100 10.781 -16.382 1.00 89.56 318 LYS A N 1
ATOM 2488 C CA . LYS A 1 318 ? -12.569 9.689 -15.512 1.00 89.56 318 LYS A CA 1
ATOM 2489 C C . LYS A 1 318 ? -13.976 9.178 -15.847 1.00 89.56 318 LYS A C 1
ATOM 2491 O O . LYS A 1 318 ? -14.260 8.009 -15.632 1.00 89.56 318 LYS A O 1
ATOM 2496 N N . SER A 1 319 ? -14.852 10.046 -16.361 1.00 91.50 319 SER A N 1
ATOM 2497 C CA . SER A 1 319 ? -16.268 9.745 -16.620 1.00 91.50 319 SER A CA 1
ATOM 2498 C C . SER A 1 319 ? -16.475 9.017 -17.945 1.00 91.50 319 SER A C 1
ATOM 2500 O O . SER A 1 319 ? -17.586 8.590 -18.255 1.00 91.50 319 SER A O 1
ATOM 2502 N N . HIS A 1 320 ? -15.413 8.873 -18.737 1.00 96.75 320 HIS A N 1
ATOM 2503 C CA . HIS A 1 320 ? -15.474 8.153 -19.990 1.00 96.75 320 HIS A CA 1
ATOM 2504 C C . HIS A 1 320 ? -15.596 6.639 -19.735 1.00 96.75 320 HIS A C 1
ATOM 2506 O O . HIS A 1 320 ? -14.826 6.099 -18.936 1.00 96.75 320 HIS A O 1
ATOM 2512 N N . PRO A 1 321 ? -16.490 5.921 -20.443 1.00 97.00 321 PRO A N 1
ATOM 2513 C CA . PRO A 1 321 ? -16.745 4.496 -20.208 1.00 97.00 321 PRO A CA 1
ATOM 2514 C C . PRO A 1 321 ? -15.491 3.621 -20.345 1.00 97.00 321 PRO A C 1
ATOM 2516 O O . PRO A 1 321 ? -15.312 2.684 -19.580 1.00 97.00 321 PRO A O 1
ATOM 2519 N N . GLU A 1 322 ? -14.583 3.945 -21.269 1.00 97.38 322 GLU A N 1
ATOM 2520 C CA . GLU A 1 322 ? -13.305 3.222 -21.399 1.00 97.38 322 GLU A CA 1
ATOM 2521 C C . GLU A 1 322 ? -12.364 3.411 -20.201 1.00 97.38 322 GLU A C 1
ATOM 2523 O O . GLU A 1 322 ? -11.658 2.479 -19.823 1.00 97.38 322 GLU A O 1
ATOM 2528 N N . SER A 1 323 ? -12.347 4.600 -19.592 1.00 96.19 323 SER A N 1
ATOM 2529 C CA . SER A 1 323 ? -11.546 4.846 -18.390 1.00 96.19 323 SER A CA 1
ATOM 2530 C C . SER A 1 323 ? -12.105 4.053 -17.209 1.00 96.19 323 SER A C 1
ATOM 2532 O O . SER A 1 323 ? -11.341 3.423 -16.481 1.00 96.19 323 SER A O 1
ATOM 2534 N N . ALA A 1 324 ? -13.435 4.035 -17.063 1.00 94.88 324 ALA A N 1
ATOM 2535 C CA . ALA A 1 324 ? -14.121 3.236 -16.053 1.00 94.88 324 ALA A CA 1
ATOM 2536 C C . ALA A 1 324 ? -13.857 1.733 -16.243 1.00 94.88 324 ALA A C 1
ATOM 2538 O O . ALA A 1 324 ? -13.469 1.063 -15.289 1.00 94.88 324 ALA A O 1
ATOM 2539 N N . ALA A 1 325 ? -13.962 1.229 -17.477 1.00 97.00 325 ALA A N 1
ATOM 2540 C CA . ALA A 1 325 ? -13.677 -0.168 -17.803 1.00 97.00 325 ALA A CA 1
ATOM 2541 C C . ALA A 1 325 ? -12.229 -0.564 -17.467 1.00 97.00 325 ALA A C 1
ATOM 2543 O O . ALA A 1 325 ? -12.005 -1.623 -16.892 1.00 97.00 325 ALA A O 1
ATOM 2544 N N . CYS A 1 326 ? -11.250 0.305 -17.749 1.00 97.81 326 CYS A N 1
ATOM 2545 C CA . CYS A 1 326 ? -9.851 0.056 -17.393 1.00 97.81 326 CYS A CA 1
ATOM 2546 C C . CYS A 1 326 ? -9.651 -0.083 -15.874 1.00 97.81 326 CYS A C 1
ATOM 2548 O O . CYS A 1 326 ? -8.970 -1.001 -15.414 1.00 97.81 326 CYS A O 1
ATOM 2550 N N . ILE A 1 327 ? -10.244 0.822 -15.084 1.00 95.69 327 ILE A N 1
ATOM 2551 C CA . ILE A 1 327 ? -10.157 0.771 -13.616 1.00 95.69 327 ILE A CA 1
ATOM 2552 C C . ILE A 1 327 ? -10.837 -0.498 -13.097 1.00 95.69 327 ILE A C 1
ATOM 2554 O O . ILE A 1 327 ? -10.290 -1.189 -12.234 1.00 95.69 327 ILE A O 1
ATOM 2558 N N . GLU A 1 328 ? -12.003 -0.830 -13.645 1.00 94.31 328 GLU A N 1
ATOM 2559 C CA . GLU A 1 328 ? -12.750 -2.023 -13.269 1.00 94.31 328 GLU A CA 1
ATOM 2560 C C . GLU A 1 328 ? -11.966 -3.311 -13.548 1.00 94.31 328 GLU A C 1
ATOM 2562 O O . GLU A 1 328 ? -11.870 -4.172 -12.674 1.00 94.31 328 GLU A O 1
ATOM 2567 N N . GLU A 1 329 ? -11.349 -3.417 -14.723 1.00 96.00 329 GLU A N 1
ATOM 2568 C CA . GLU A 1 329 ? -10.585 -4.593 -15.141 1.00 96.00 329 GLU A CA 1
ATOM 2569 C C . GLU A 1 329 ? -9.282 -4.764 -14.348 1.00 96.00 329 GLU A C 1
ATOM 2571 O O . GLU A 1 329 ? -8.934 -5.877 -13.952 1.00 96.00 329 GLU A O 1
ATOM 2576 N N . HIS A 1 330 ? -8.552 -3.674 -14.096 1.00 96.69 330 HIS A N 1
ATOM 2577 C CA . HIS A 1 330 ? -7.191 -3.765 -13.559 1.00 96.69 330 HIS A CA 1
ATOM 2578 C C . HIS A 1 330 ? -7.064 -3.461 -12.068 1.00 96.69 330 HIS A C 1
ATOM 2580 O O . HIS A 1 330 ? -6.087 -3.886 -11.450 1.00 96.69 330 HIS A O 1
ATOM 2586 N N . CYS A 1 331 ? -8.005 -2.720 -11.481 1.00 96.38 331 CYS A N 1
ATOM 2587 C CA . CYS A 1 331 ? -7.852 -2.178 -10.131 1.00 96.38 331 CYS A CA 1
ATOM 2588 C C . CYS A 1 331 ? -8.978 -2.582 -9.171 1.00 96.38 331 CYS A C 1
ATOM 2590 O O . CYS A 1 331 ? -8.700 -2.805 -7.990 1.00 96.38 331 CYS A O 1
ATOM 2592 N N . ASN A 1 332 ? -10.217 -2.760 -9.643 1.00 94.25 332 ASN A N 1
ATOM 2593 C CA . ASN A 1 332 ? -11.338 -3.080 -8.748 1.00 94.25 332 ASN A CA 1
ATOM 2594 C C . ASN A 1 332 ? -11.222 -4.460 -8.095 1.00 94.25 332 ASN A C 1
ATOM 2596 O O . ASN A 1 332 ? -11.669 -4.628 -6.964 1.00 94.25 332 ASN A O 1
ATOM 2600 N N . GLN A 1 333 ? -10.582 -5.442 -8.735 1.00 93.88 333 GLN A N 1
ATOM 2601 C CA . GLN A 1 333 ? -10.386 -6.750 -8.101 1.00 93.88 333 GLN A CA 1
ATOM 2602 C C . GLN A 1 333 ? -9.545 -6.641 -6.819 1.00 93.88 333 GLN A C 1
ATOM 2604 O O . GLN A 1 333 ? -9.885 -7.248 -5.803 1.00 93.88 333 GLN A O 1
ATOM 2609 N N . ALA A 1 334 ? -8.483 -5.831 -6.846 1.00 90.31 334 ALA A N 1
ATOM 2610 C CA . ALA A 1 334 ? -7.664 -5.570 -5.667 1.00 90.31 334 ALA A CA 1
ATOM 2611 C C . ALA A 1 334 ? -8.446 -4.783 -4.604 1.00 90.31 334 ALA A C 1
ATOM 2613 O O . ALA A 1 334 ? -8.287 -5.051 -3.415 1.00 90.31 334 ALA A O 1
ATOM 2614 N N . LEU A 1 335 ? -9.329 -3.864 -5.019 1.00 94.56 335 LEU A N 1
ATOM 2615 C CA . LEU A 1 335 ? -10.212 -3.138 -4.103 1.00 94.56 335 LEU A CA 1
ATOM 2616 C C . LEU A 1 335 ? -11.164 -4.081 -3.369 1.00 94.56 335 LEU A C 1
ATOM 2618 O O . LEU A 1 335 ? -11.245 -4.036 -2.146 1.00 94.56 335 LEU A O 1
ATOM 2622 N N . LEU A 1 336 ? -11.861 -4.949 -4.102 1.00 94.69 336 LEU A N 1
ATOM 2623 C CA . LEU A 1 336 ? -12.812 -5.909 -3.541 1.00 94.69 336 LEU A CA 1
ATOM 2624 C C . LEU A 1 336 ? -12.119 -6.834 -2.537 1.00 94.69 336 LEU A C 1
ATOM 2626 O O . LEU A 1 336 ? -12.583 -6.987 -1.411 1.00 94.69 336 LEU A O 1
ATOM 2630 N N . GLN A 1 337 ? -10.954 -7.370 -2.909 1.00 92.25 337 GLN A N 1
ATOM 2631 C CA . GLN A 1 337 ? -10.153 -8.218 -2.023 1.00 92.25 337 GLN A CA 1
ATOM 2632 C C . GLN A 1 337 ? -9.651 -7.467 -0.788 1.00 92.25 337 GLN A C 1
ATOM 2634 O O . GLN A 1 337 ? -9.671 -8.011 0.309 1.00 92.25 337 GLN A O 1
ATOM 2639 N N . CYS A 1 338 ? -9.200 -6.223 -0.950 1.00 93.94 338 CYS A N 1
ATOM 2640 C CA . CYS A 1 338 ? -8.670 -5.442 0.161 1.00 93.94 338 CYS A CA 1
ATOM 2641 C C . CYS A 1 338 ? -9.779 -5.016 1.125 1.00 93.94 338 CYS A C 1
ATOM 2643 O O . CYS A 1 338 ? -9.618 -5.125 2.334 1.00 93.94 338 CYS A O 1
ATOM 2645 N N . THR A 1 339 ? -10.909 -4.534 0.610 1.00 94.69 339 THR A N 1
ATOM 2646 C CA . THR A 1 339 ? -12.006 -4.002 1.428 1.00 94.69 339 THR A CA 1
ATOM 2647 C C . THR A 1 339 ? -12.853 -5.108 2.057 1.00 94.69 339 THR A C 1
ATOM 2649 O O . THR A 1 339 ? -13.321 -4.939 3.185 1.00 94.69 339 THR A O 1
ATOM 2652 N N . GLY A 1 340 ? -13.013 -6.243 1.369 1.00 93.31 340 GLY A N 1
ATOM 2653 C CA . GLY A 1 340 ? -13.982 -7.282 1.719 1.00 93.31 340 GLY A CA 1
ATOM 2654 C C . GLY A 1 340 ? -15.431 -6.852 1.475 1.00 93.31 340 GLY A C 1
ATOM 2655 O O . GLY A 1 340 ? -16.335 -7.350 2.144 1.00 93.31 340 GLY A O 1
ATOM 2656 N N . LEU A 1 341 ? -15.647 -5.876 0.589 1.00 92.25 341 LEU A N 1
ATOM 2657 C CA . LEU A 1 341 ? -16.973 -5.435 0.160 1.00 92.25 341 LEU A CA 1
ATOM 2658 C C . LEU A 1 341 ? -17.380 -6.160 -1.118 1.00 92.25 341 LEU A C 1
ATOM 2660 O O . LEU A 1 341 ? -16.538 -6.513 -1.946 1.00 92.25 341 LEU A O 1
ATOM 2664 N N . SER A 1 342 ? -18.684 -6.352 -1.283 1.00 92.44 342 SER A N 1
ATOM 2665 C CA . SER A 1 342 ? -19.251 -6.796 -2.554 1.00 92.44 342 SER A CA 1
ATOM 2666 C C . SER A 1 342 ? -19.231 -5.667 -3.592 1.00 92.44 342 SER A C 1
ATOM 2668 O O . SER A 1 342 ? -19.080 -4.488 -3.261 1.00 92.44 342 SER A O 1
ATOM 2670 N N . LYS A 1 343 ? -19.378 -6.016 -4.874 1.00 92.12 343 LYS A N 1
ATOM 2671 C CA . LYS A 1 343 ? -19.372 -5.032 -5.968 1.00 92.12 343 LYS A CA 1
ATOM 2672 C C . LYS A 1 343 ? -20.531 -4.040 -5.845 1.00 92.12 343 LYS A C 1
ATOM 2674 O O . LYS A 1 343 ? -20.391 -2.892 -6.243 1.00 92.12 343 LYS A O 1
ATOM 2679 N N . GLU A 1 344 ? -21.645 -4.478 -5.274 1.00 90.62 344 GLU A N 1
ATOM 2680 C CA . GLU A 1 344 ? -22.857 -3.691 -5.056 1.00 90.62 344 GLU A CA 1
ATOM 2681 C C . GLU A 1 344 ? -22.735 -2.722 -3.869 1.00 90.62 344 GLU A C 1
ATOM 2683 O O . GLU A 1 344 ? -23.532 -1.794 -3.750 1.00 90.62 344 GLU A O 1
ATOM 2688 N N . GLU A 1 345 ? -21.759 -2.938 -2.984 1.00 88.50 345 GLU A N 1
ATOM 2689 C CA . GLU A 1 345 ? -21.486 -2.086 -1.821 1.00 88.50 345 GLU A CA 1
ATOM 2690 C C . GLU A 1 345 ? -20.419 -1.018 -2.092 1.00 88.50 345 GLU A C 1
ATOM 2692 O O . GLU A 1 345 ? -20.207 -0.152 -1.241 1.00 88.50 345 GLU A O 1
ATOM 2697 N N . LEU A 1 346 ? -19.728 -1.088 -3.234 1.00 89.00 346 LEU A N 1
ATOM 2698 C CA . LEU A 1 346 ? -18.727 -0.095 -3.607 1.00 89.00 346 LEU A CA 1
ATOM 2699 C C . LEU A 1 346 ? -19.383 1.152 -4.236 1.00 89.00 346 LEU A C 1
ATOM 2701 O O . LEU A 1 346 ? -20.299 0.999 -5.047 1.00 89.00 346 LEU A O 1
ATOM 2705 N N . PRO A 1 347 ? -18.918 2.361 -3.859 1.00 80.06 347 PRO A N 1
ATOM 2706 C CA . PRO A 1 347 ? -19.421 3.640 -4.366 1.00 80.06 347 PRO A CA 1
ATOM 2707 C C . PRO A 1 347 ? -19.087 3.908 -5.840 1.00 80.06 347 PRO A C 1
ATOM 2709 O O . PRO A 1 347 ? -18.058 3.387 -6.335 1.00 80.06 347 PRO A O 1
#

Mean predicted aligned error: 20.59 Å

Radius of gyration: 34.38 Å; Cα contacts (8 Å, |Δi|>4): 271; chains: 1; bounding box: 73×69×131 Å

Sequence (347 aa):
MKAGFKRTQLEKVKEAEDHDEPTPDGNTPFMPYVPASPAKVPLRNSDCKWNYRKARCEPKYACEYKFRAGDFKLGQSCRLKIDKFKPTSDKDCLWNYKEVKCHDSLYCSRQCKAGDFNLDACCKLRKSKPGTEPGSQKSEAPSSTTTATWESHAGSSKDESEEDVDDDIGLKADWTDDDSAFVDQILKELDDEDIGLESDSEDVEGNKRTGEDIGLEADDEASPEHDDGNAGEKDGEEEGNCKSESDRTILKKPDVPEELEKIGTASWSTRRWKIVREKSLKLHMEKLNLSELCSTCFVDVSDCSTKNCFSLLARKGKSHPESAACIEEHCNQALLQCTGLSKEELP

Nearest PDB structures (foldseek):
  5ona-assembly2_D  TM=2.435E-01  e=6.450E+00  Homo sapiens

pLDDT: mean 74.59, std 22.47, range [34.72, 97.81]

Foldseek 3Di:
DDDDDDDDDDDDDDDDDPDDDPDPPPDDPPDPPPPDDPPPQDPWLLSWAQDPVVRFIPPPVFWGFADDPPPPDSSNRIGTPPPPDLPPWLLSFAADPVVRFTPCVVFWHQQDDVPQPDRSNRIGGPPPPVPDDPDDPDDDDDDDDDDDDDDDDDDYDDDDDDDDDDDPPPPPPPPDPVVVVVVVVVVVVVVPPPPPPPDPPDDDDDDDDDDDDDDDDDDDDDDDDDDDDDPDPPPPPQDAQQPDPLSLVLQQDPCVVVQLVVLLVVQADPVVLAGPLVSSLVSCCPVSVGDSQLSNLSSVLSRFLSVFQVVVCVPPNCPDPVSVVRSVVGRVVSSCSHHVDDPVSGD

Organism: Symbiodinium pilosum (NCBI:txid2952)